Protein AF-0000000066843044 (afdb_homodimer)

Foldseek 3Di:
DPPDPPPDDDCQQPAEDADEQPQDEEEDDPVVLNNLNHAEDHHYNYAYEEADDQSVLVSVNHQEEAHANYHYADEDHPSCVQQAVFDPDPFKRWGDPKDDQWDWDDDDPDIDIDNDGDPPIGGTYIGGYRDHPPPD/DPPDPPPDDDCQQPAEDADEQPQDEEEDDPVVLNNLNHAEDHHYNYAYEEADDQSVLVSVNHQEEAHANYHYADEDHPSCVQQAVFDPDQFKGWGPPKDDQWDWDDDDPDIDIDNDGDPPIGGTYIGGYRHHPVPD

Secondary structure (DSSP, 8-state):
----TTSS-B-TT--EEE--SS--EE---GGGGG-TT--EEE--SSEEEEPPPGGGGG-TT--EEE--SSEE-SPPPGGGGGT---EE-SSEEE-S------EEEEETTEEEEE----TTPPPEEEEE-TT-----/----TTSS-B-TT--EEE--SS--EE---GGGGG-TT--EEE--SSEEEEPPPGGGGG-TT--EEE--SSEE-SPPPGGGGGT---EE-SS-EE--------EEEEETTEEEEE----TTPPPEEEE--TT-----

Structure (mmCIF, N/CA/C/O backbone):
data_AF-0000000066843044-model_v1
#
loop_
_entity.id
_entity.type
_entity.pdbx_description
1 polymer 'Leucine-rich repeat-containing N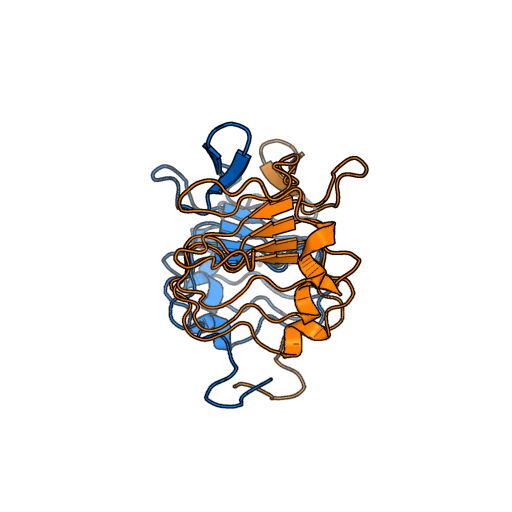-terminal plant-type domain-containing protein'
#
loop_
_atom_site.group_PDB
_atom_site.id
_atom_site.type_symbol
_atom_site.label_atom_id
_atom_site.label_alt_id
_atom_site.label_comp_id
_atom_site.label_asym_id
_atom_site.label_entity_id
_atom_site.label_seq_id
_atom_site.pdbx_PDB_ins_code
_atom_site.Cartn_x
_atom_site.Cartn_y
_atom_site.Cartn_z
_atom_site.occupancy
_atom_site.B_iso_or_equiv
_atom_site.auth_seq_id
_atom_site.auth_comp_id
_atom_site.auth_asym_id
_atom_site.auth_atom_id
_atom_site.pdbx_PDB_model_num
ATOM 1 N N . MET A 1 1 ? -1.755 8.758 -17.547 1 26.23 1 MET A N 1
ATOM 2 C CA . MET A 1 1 ? -1.736 7.746 -16.484 1 26.23 1 MET A CA 1
ATOM 3 C C . MET A 1 1 ? -2.301 6.422 -17 1 26.23 1 MET A C 1
ATOM 5 O O . MET A 1 1 ? -3.238 6.406 -17.797 1 26.23 1 MET A O 1
ATOM 9 N N . PRO A 1 2 ? -1.801 5.238 -17.016 1 33.25 2 PRO A N 1
ATOM 10 C CA . PRO A 1 2 ? -2.143 4.359 -18.125 1 33.25 2 PRO A CA 1
ATOM 11 C C . PRO A 1 2 ? -3.643 4.098 -18.234 1 33.25 2 PRO A C 1
ATOM 13 O O . PRO A 1 2 ? -4.27 3.652 -17.266 1 33.25 2 PRO A O 1
ATOM 16 N N . GLN A 1 3 ? -4.445 5.02 -18.688 1 34.62 3 GLN A N 1
ATOM 17 C CA . GLN A 1 3 ? -5.836 5.066 -19.125 1 34.62 3 GLN A CA 1
ATOM 18 C C . GLN A 1 3 ? -6.227 3.793 -19.875 1 34.62 3 GLN A C 1
ATOM 20 O O . GLN A 1 3 ? -7.301 3.723 -20.469 1 34.62 3 GLN A O 1
ATOM 25 N N . ALA A 1 4 ? -5.605 3.1 -20.5 1 32.59 4 ALA A N 1
ATOM 26 C CA . ALA A 1 4 ? -6.312 2.236 -21.438 1 32.59 4 ALA A CA 1
ATOM 27 C C . ALA A 1 4 ? -7.32 1.347 -20.719 1 32.59 4 ALA A C 1
ATOM 29 O O . ALA A 1 4 ? -7.012 0.763 -19.672 1 32.59 4 ALA A O 1
ATOM 30 N N . GLN A 1 5 ? -8.734 1.499 -20.938 1 42.31 5 GLN A N 1
ATOM 31 C CA . GLN A 1 5 ? -10.039 1.011 -20.5 1 42.31 5 GLN A CA 1
ATOM 32 C C . GLN A 1 5 ? -9.906 -0.299 -19.734 1 42.31 5 GLN A C 1
ATOM 34 O O . GLN A 1 5 ? -10.664 -0.547 -18.797 1 42.31 5 GLN A O 1
ATOM 39 N N . GLY A 1 6 ? -9.156 -1.324 -20.094 1 41.22 6 GLY A N 1
ATOM 40 C CA . GLY A 1 6 ? -9.117 -2.746 -19.781 1 41.22 6 GLY A CA 1
ATOM 41 C C . GLY A 1 6 ? -7.984 -3.123 -18.844 1 41.22 6 GLY A C 1
ATOM 42 O O . GLY A 1 6 ? -8.008 -4.195 -18.234 1 41.22 6 GLY A O 1
ATOM 43 N N . GLN A 1 7 ? -6.801 -2.391 -18.953 1 50.91 7 GLN A N 1
ATOM 44 C CA . GLN A 1 7 ? -5.512 -2.855 -18.453 1 50.91 7 GLN A CA 1
ATOM 45 C C . GLN A 1 7 ? -5.156 -2.176 -17.125 1 50.91 7 GLN A C 1
ATOM 47 O O . GLN A 1 7 ? -4.043 -2.328 -16.625 1 50.91 7 GLN A O 1
ATOM 52 N N . ASN A 1 8 ? -6.273 -1.462 -16.531 1 63 8 ASN A N 1
ATOM 53 C CA . ASN A 1 8 ? -5.852 -0.656 -15.391 1 63 8 ASN A CA 1
ATOM 54 C C . ASN A 1 8 ? -6.629 -1.021 -14.133 1 63 8 ASN A C 1
ATOM 56 O O . ASN A 1 8 ? -7.68 -1.659 -14.211 1 63 8 ASN A O 1
ATOM 60 N N . LEU A 1 9 ? -6.09 -0.934 -12.938 1 72.88 9 LEU A N 1
ATOM 61 C CA . LEU A 1 9 ? -6.719 -1.113 -11.633 1 72.88 9 LEU A CA 1
ATOM 62 C C . LEU A 1 9 ? -7.855 -0.117 -11.438 1 72.88 9 LEU A C 1
ATOM 64 O O . LEU A 1 9 ? -7.746 1.045 -11.844 1 72.88 9 LEU A O 1
ATOM 68 N N . GLU A 1 10 ? -9.062 -0.656 -11.141 1 77.75 10 GLU A N 1
ATOM 69 C CA . GLU A 1 10 ? -10.18 0.196 -10.75 1 77.75 10 GLU A CA 1
ATOM 70 C C . GLU A 1 10 ? -10.141 0.523 -9.258 1 77.75 10 GLU A C 1
ATOM 72 O O . GLU A 1 10 ? -10.32 -0.358 -8.422 1 77.75 10 GLU A O 1
ATOM 77 N N . PHE A 1 11 ? -10.07 1.834 -8.961 1 79 11 PHE A N 1
ATOM 78 C CA . PHE A 1 11 ? -9.758 2.234 -7.598 1 79 11 PHE A CA 1
ATOM 79 C C . PHE A 1 11 ? -11.016 2.703 -6.871 1 79 11 PHE A C 1
ATOM 81 O O . PHE A 1 11 ? -10.953 3.111 -5.707 1 79 11 PHE A O 1
ATOM 88 N N . SER A 1 12 ? -12.219 2.65 -7.441 1 79 12 SER A N 1
ATOM 89 C CA . SER A 1 12 ? -13.414 3.244 -6.859 1 79 12 SER A CA 1
ATOM 90 C C . SER A 1 12 ? -13.688 2.686 -5.469 1 79 12 SER A C 1
ATOM 92 O O . SER A 1 12 ? -14.211 3.395 -4.602 1 79 12 SER A O 1
ATOM 94 N N . ASN A 1 13 ? -13.328 1.477 -5.188 1 85.06 13 ASN A N 1
ATOM 95 C CA . ASN A 1 13 ? -13.609 0.854 -3.896 1 85.06 13 ASN A CA 1
ATOM 96 C C . ASN A 1 13 ? -12.328 0.615 -3.1 1 85.06 13 ASN A C 1
ATOM 98 O O . ASN A 1 13 ? -12.289 -0.257 -2.23 1 85.06 13 ASN A O 1
ATOM 102 N N . LEU A 1 14 ? -11.438 1.432 -3.395 1 90.19 14 LEU A N 1
ATOM 103 C CA . LEU A 1 14 ? -10.125 1.313 -2.762 1 90.19 14 LEU A CA 1
ATOM 104 C C . LEU A 1 14 ? -10.234 1.512 -1.253 1 90.19 14 LEU A C 1
ATOM 106 O O . LEU A 1 14 ? -10.836 2.484 -0.791 1 90.19 14 LEU A O 1
ATOM 110 N N . LYS A 1 15 ? -9.711 0.539 -0.414 1 91.88 15 LYS A N 1
ATOM 111 C CA . LYS A 1 15 ? -9.742 0.646 1.042 1 91.88 15 LYS A CA 1
ATOM 112 C C . LYS A 1 15 ? -8.344 0.877 1.605 1 91.88 15 LYS A C 1
ATOM 114 O O . LYS A 1 15 ? -8.18 1.568 2.613 1 91.88 15 LYS A O 1
ATOM 119 N N . VAL A 1 16 ? -7.41 0.28 0.979 1 92.12 16 VAL A N 1
ATOM 120 C CA . VAL A 1 16 ? -6.027 0.36 1.446 1 92.12 16 VAL A CA 1
ATOM 121 C C . VAL A 1 16 ? -5.129 0.86 0.318 1 92.12 16 VAL A C 1
ATOM 123 O O . VAL A 1 16 ? -5.117 0.288 -0.774 1 92.12 16 VAL A O 1
ATOM 126 N N . PHE A 1 17 ? -4.422 1.929 0.584 1 92.25 17 PHE A N 1
ATOM 127 C CA . PHE A 1 17 ? -3.49 2.49 -0.385 1 92.25 17 PHE A CA 1
ATOM 128 C C . PHE A 1 17 ? -2.186 2.896 0.291 1 92.25 17 PHE A C 1
ATOM 130 O O . PHE A 1 17 ? -2.123 3.932 0.958 1 92.25 17 PHE A O 1
ATOM 137 N N . VAL A 1 18 ? -1.11 2.053 0.05 1 91.56 18 VAL A N 1
ATOM 138 C CA . VAL A 1 18 ? 0.181 2.289 0.688 1 91.56 18 VAL A CA 1
ATOM 139 C C . VAL A 1 18 ? 1.271 2.393 -0.375 1 91.56 18 VAL A C 1
ATOM 141 O O . VAL A 1 18 ? 1.504 1.444 -1.129 1 91.56 18 VAL A O 1
ATOM 144 N N . LEU A 1 19 ? 1.878 3.557 -0.439 1 92.94 19 LEU A N 1
ATOM 145 C CA . LEU A 1 19 ? 3.021 3.812 -1.308 1 92.94 19 LEU A CA 1
ATOM 146 C C . LEU A 1 19 ? 4.219 4.305 -0.501 1 92.94 19 LEU A C 1
ATOM 148 O O . LEU A 1 19 ? 5.094 4.988 -1.036 1 92.94 19 LEU A O 1
ATOM 152 N N . ALA A 1 20 ? 4.371 3.953 0.664 1 90.44 20 ALA A N 1
ATOM 153 C CA . ALA A 1 20 ? 5.367 4.488 1.586 1 90.44 20 ALA A CA 1
ATOM 154 C C . ALA A 1 20 ? 6.781 4.137 1.132 1 90.44 20 ALA A C 1
ATOM 156 O O . ALA A 1 20 ? 6.984 3.148 0.423 1 90.44 20 ALA A O 1
ATOM 157 N N . ASN A 1 21 ? 7.711 5.008 1.446 1 89.06 21 ASN A N 1
ATOM 158 C CA . ASN A 1 21 ? 9.133 4.75 1.244 1 89.06 21 ASN A CA 1
ATOM 159 C C . ASN A 1 21 ? 9.445 4.465 -0.221 1 89.06 21 ASN A C 1
ATOM 161 O O . ASN A 1 21 ? 10.102 3.471 -0.537 1 89.06 21 ASN A O 1
ATOM 165 N N . SER A 1 22 ? 9.047 5.32 -1.19 1 90.56 22 SER A N 1
ATOM 166 C CA . SER A 1 22 ? 9.141 4.992 -2.609 1 90.56 22 SER A CA 1
ATOM 167 C C . SER A 1 22 ? 9.656 6.18 -3.418 1 90.56 22 SER A C 1
ATOM 169 O O . SER A 1 22 ? 9.555 6.191 -4.645 1 90.56 22 SER A O 1
ATOM 171 N N . GLN A 1 23 ? 10.156 7.133 -2.812 1 88.94 23 GLN A N 1
ATOM 172 C CA . GLN A 1 23 ? 10.727 8.289 -3.486 1 88.94 23 GLN A CA 1
ATOM 173 C C . GLN A 1 23 ? 9.727 8.914 -4.453 1 88.94 23 GLN A C 1
ATOM 175 O O . GLN A 1 23 ? 10.094 9.367 -5.539 1 88.94 23 GLN A O 1
ATOM 180 N N . ILE A 1 24 ? 8.5 8.758 -4.184 1 90.19 24 ILE A N 1
ATOM 181 C CA . ILE A 1 24 ? 7.438 9.273 -5.043 1 90.19 24 ILE A CA 1
ATOM 182 C C . ILE A 1 24 ? 7.438 10.797 -5.016 1 90.19 24 ILE A C 1
ATOM 184 O O . ILE A 1 24 ? 7.59 11.406 -3.953 1 90.19 24 ILE A O 1
ATOM 188 N N . LYS A 1 25 ? 7.367 11.375 -6.211 1 89.75 25 LYS A N 1
ATOM 189 C CA . LYS A 1 25 ? 7.289 12.82 -6.355 1 89.75 25 LYS A CA 1
ATOM 190 C C . LYS A 1 25 ? 5.898 13.258 -6.816 1 89.75 25 LYS A C 1
ATOM 192 O O . LYS A 1 25 ? 5.102 12.43 -7.266 1 89.75 25 LYS A O 1
ATOM 197 N N . GLY A 1 26 ? 5.664 14.68 -6.707 1 89.44 26 GLY A N 1
ATOM 198 C CA . GLY A 1 26 ? 4.387 15.242 -7.109 1 89.44 26 GLY A CA 1
ATOM 199 C C . GLY A 1 26 ? 3.523 15.664 -5.934 1 89.44 26 GLY A C 1
ATOM 200 O O . GLY A 1 26 ? 4.039 15.977 -4.859 1 89.44 26 GLY A O 1
ATOM 201 N N . SER A 1 27 ? 2.16 15.75 -6.188 1 89.81 27 SER A N 1
ATOM 202 C CA . SER A 1 27 ? 1.178 16.109 -5.168 1 89.81 27 SER A CA 1
ATOM 203 C C . SER A 1 27 ? 0.161 14.984 -4.969 1 89.81 27 SER A C 1
ATOM 205 O O . SER A 1 27 ? 0.124 14.023 -5.746 1 89.81 27 SER A O 1
ATOM 207 N N . ILE A 1 28 ? -0.569 15.008 -3.908 1 90.06 28 ILE A N 1
ATOM 208 C CA . ILE A 1 28 ? -1.638 14.039 -3.691 1 90.06 28 ILE A CA 1
ATOM 209 C C . ILE A 1 28 ? -2.666 14.141 -4.816 1 90.06 28 ILE A C 1
ATOM 211 O O . ILE A 1 28 ? -3.252 15.203 -5.031 1 90.06 28 ILE A O 1
ATOM 215 N N . PRO A 1 29 ? -2.83 13.016 -5.473 1 87.62 29 PRO A N 1
ATOM 216 C CA . PRO A 1 29 ? -3.701 13.094 -6.648 1 87.62 29 PRO A CA 1
ATOM 217 C C . PRO A 1 29 ? -5.168 13.32 -6.281 1 87.62 29 PRO A C 1
ATOM 219 O O . PRO A 1 29 ? -5.648 12.773 -5.289 1 87.62 29 PRO A O 1
ATOM 222 N N . LYS A 1 30 ? -5.895 14.078 -7.141 1 87.44 30 LYS A N 1
ATOM 223 C CA . LYS A 1 30 ? -7.277 14.461 -6.887 1 87.44 30 LYS A CA 1
ATOM 224 C C . LYS A 1 30 ? -8.203 13.25 -6.965 1 87.44 30 LYS A C 1
ATOM 226 O O . LYS A 1 30 ? -9.242 13.211 -6.297 1 87.44 30 LYS A O 1
ATOM 231 N N . TRP A 1 31 ? -7.828 12.273 -7.793 1 84.38 31 TRP A N 1
ATOM 232 C CA . TRP A 1 31 ? -8.695 11.117 -7.965 1 84.38 31 TRP A CA 1
ATOM 233 C C . TRP A 1 31 ? -8.891 10.375 -6.641 1 84.38 31 TRP A C 1
ATOM 235 O O . TRP A 1 31 ? -9.875 9.656 -6.461 1 84.38 31 TRP A O 1
ATOM 245 N N . LEU A 1 32 ? -8.016 10.508 -5.727 1 89.5 32 LEU A N 1
ATOM 246 C CA . LEU A 1 32 ? -8.133 9.875 -4.414 1 89.5 32 LEU A CA 1
ATOM 247 C C . LEU A 1 32 ? -9.352 10.398 -3.668 1 89.5 32 LEU A C 1
ATOM 249 O O . LEU A 1 32 ? -9.859 9.734 -2.758 1 89.5 32 LEU A O 1
ATOM 253 N N . SER A 1 33 ? -9.805 11.586 -3.994 1 89.31 33 SER A N 1
ATOM 254 C CA . SER A 1 33 ? -10.977 12.156 -3.344 1 89.31 33 SER A CA 1
ATOM 255 C C . SER A 1 33 ? -12.219 11.32 -3.615 1 89.31 33 SER A C 1
ATOM 257 O O . SER A 1 33 ? -13.203 11.398 -2.869 1 89.31 33 SER A O 1
ATOM 259 N N . GLY A 1 34 ? -12.156 10.547 -4.66 1 89 34 GLY A N 1
ATOM 260 C CA . GLY A 1 34 ? -13.281 9.703 -5.027 1 89 34 GLY A CA 1
ATOM 261 C C . GLY A 1 34 ? -13.281 8.359 -4.324 1 89 34 GLY A C 1
ATOM 262 O O . GLY A 1 34 ? -14.242 7.598 -4.426 1 89 34 GLY A O 1
ATOM 263 N N . CYS A 1 35 ? -12.234 8.047 -3.635 1 90.81 35 CYS A N 1
ATOM 264 C CA . CYS A 1 35 ? -12.133 6.777 -2.924 1 90.81 35 CYS A CA 1
ATOM 265 C C . CYS A 1 35 ? -12.781 6.863 -1.55 1 90.81 35 CYS A C 1
ATOM 267 O O . CYS A 1 35 ? -12.094 6.824 -0.527 1 90.81 35 CYS A O 1
ATOM 269 N N . LYS A 1 36 ? -14.109 6.777 -1.571 1 90.06 36 LYS A N 1
ATOM 270 C CA . LYS A 1 36 ? -14.906 7.047 -0.379 1 90.06 36 LYS A CA 1
ATOM 271 C C . LYS A 1 36 ? -14.773 5.914 0.638 1 90.06 36 LYS A C 1
ATOM 273 O O . LYS A 1 36 ? -15.078 6.098 1.818 1 90.06 36 LYS A O 1
ATOM 278 N N . MET A 1 37 ? -14.281 4.797 0.216 1 90.5 37 MET A N 1
ATOM 279 C CA . MET A 1 37 ? -14.18 3.643 1.106 1 90.5 37 MET A CA 1
ATOM 280 C C . MET A 1 37 ? -12.773 3.523 1.688 1 90.5 37 MET A C 1
ATOM 282 O O . MET A 1 37 ? -12.492 2.596 2.449 1 90.5 37 MET A O 1
ATOM 286 N N . LEU A 1 38 ? -11.953 4.508 1.401 1 91.25 38 LEU A N 1
ATOM 287 C CA . LEU A 1 38 ? -10.562 4.449 1.837 1 91.25 38 LEU A CA 1
ATOM 288 C C . LEU A 1 38 ? -10.469 4.41 3.359 1 91.25 38 LEU A C 1
ATOM 290 O O . LEU A 1 38 ? -11.07 5.242 4.043 1 91.25 38 LEU A O 1
ATOM 294 N N . GLN A 1 39 ? -9.734 3.395 3.871 1 89.06 39 GLN A N 1
ATOM 295 C CA . GLN A 1 39 ? -9.594 3.203 5.312 1 89.06 39 GLN A CA 1
ATOM 296 C C . GLN A 1 39 ? -8.164 3.504 5.766 1 89.06 39 GLN A C 1
ATOM 298 O O . GLN A 1 39 ? -7.957 4.012 6.871 1 89.06 39 GLN A O 1
ATOM 303 N N . MET A 1 40 ? -7.223 3.135 4.891 1 89.62 40 MET A N 1
ATOM 304 C CA . MET A 1 40 ? -5.809 3.334 5.203 1 89.62 40 MET A CA 1
ATOM 305 C C . MET A 1 40 ? -5.086 4.012 4.047 1 89.62 40 MET A C 1
ATOM 307 O O . MET A 1 40 ? -5.176 3.562 2.902 1 89.62 40 MET A O 1
ATOM 311 N N . LEU A 1 41 ? -4.434 5.094 4.363 1 90.62 41 LEU A N 1
ATOM 312 C CA . LEU A 1 41 ? -3.629 5.828 3.396 1 90.62 41 LEU A CA 1
ATOM 313 C C . LEU A 1 41 ? -2.244 6.133 3.959 1 90.62 41 LEU A C 1
ATOM 315 O O . LEU A 1 41 ? -2.113 6.879 4.934 1 90.62 41 LEU A O 1
ATOM 319 N N . ASP A 1 42 ? -1.26 5.496 3.344 1 91.19 42 ASP A N 1
ATOM 320 C CA . ASP A 1 42 ? 0.117 5.738 3.764 1 91.19 42 ASP A CA 1
ATOM 321 C C . ASP A 1 42 ? 0.977 6.195 2.588 1 91.19 42 ASP A C 1
ATOM 323 O O . ASP A 1 42 ? 1.328 5.395 1.72 1 91.19 42 ASP A O 1
ATOM 327 N N . LEU A 1 43 ? 1.248 7.504 2.578 1 92 43 LEU A N 1
ATOM 328 C CA . LEU A 1 43 ? 2.119 8.094 1.566 1 92 43 LEU A CA 1
ATOM 329 C C . LEU A 1 43 ? 3.406 8.617 2.193 1 92 43 LEU A C 1
ATOM 331 O O . LEU A 1 43 ? 4.031 9.539 1.665 1 92 43 LEU A O 1
ATOM 335 N N . SER A 1 44 ? 3.816 7.984 3.279 1 89 44 SER A N 1
ATOM 336 C CA . SER A 1 44 ? 4.926 8.508 4.07 1 89 44 SER A CA 1
ATOM 337 C C . SER A 1 44 ? 6.27 8.18 3.422 1 89 44 SER A C 1
ATOM 339 O O . SER A 1 44 ? 6.363 7.258 2.609 1 89 44 SER A O 1
ATOM 341 N N . TRP A 1 45 ? 7.32 9 3.836 1 88.25 45 TRP A N 1
ATOM 342 C CA . TRP A 1 45 ? 8.695 8.781 3.404 1 88.25 45 TRP A CA 1
ATOM 343 C C . TRP A 1 45 ? 8.797 8.805 1.882 1 88.25 45 TRP A C 1
ATOM 345 O O . TRP A 1 45 ? 9.312 7.867 1.274 1 88.25 45 TRP A O 1
ATOM 355 N N . ASN A 1 46 ? 8.297 9.867 1.352 1 92 46 ASN A N 1
ATOM 356 C CA . ASN A 1 46 ? 8.375 10.172 -0.074 1 92 46 ASN A CA 1
ATOM 357 C C . ASN A 1 46 ? 8.828 11.602 -0.323 1 92 46 ASN A C 1
ATOM 359 O O . ASN A 1 46 ? 9.484 12.211 0.53 1 92 46 ASN A O 1
ATOM 363 N N . HIS A 1 47 ? 8.711 12.055 -1.537 1 91.88 47 HIS A N 1
ATOM 364 C CA . HIS A 1 47 ? 9.07 13.422 -1.903 1 91.88 47 HIS A CA 1
ATOM 365 C C . HIS A 1 47 ? 7.852 14.195 -2.391 1 91.88 47 HIS A C 1
ATOM 367 O O . HIS A 1 47 ? 7.938 14.953 -3.363 1 91.88 47 HIS A O 1
ATOM 373 N N . LEU A 1 48 ? 6.73 13.875 -1.796 1 90.56 48 LEU A N 1
ATOM 374 C CA . LEU A 1 48 ? 5.52 14.602 -2.172 1 90.56 48 LEU A CA 1
ATOM 375 C C . LEU A 1 48 ? 5.594 16.047 -1.714 1 90.56 48 LEU A C 1
ATOM 377 O O . LEU A 1 48 ? 6.199 16.359 -0.682 1 90.56 48 LEU A O 1
ATOM 381 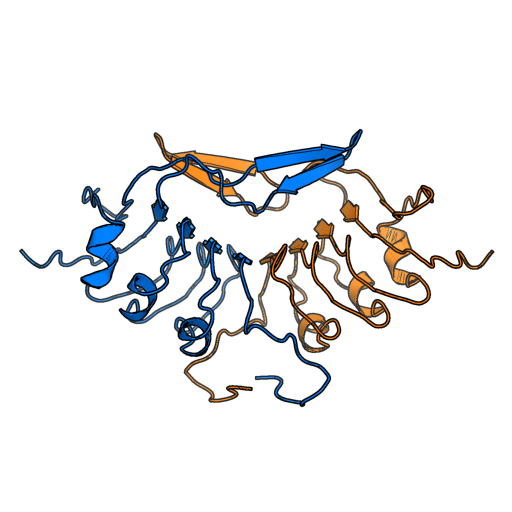N N . SER A 1 49 ? 4.984 16.891 -2.514 1 88.88 49 SER A N 1
ATOM 382 C CA . SER A 1 49 ? 5.027 18.312 -2.236 1 88.88 49 SER A CA 1
ATOM 383 C C . SER A 1 49 ? 3.658 18.969 -2.434 1 88.88 49 SER A C 1
ATOM 385 O O . SER A 1 49 ? 2.67 18.266 -2.684 1 88.88 49 SER A O 1
ATOM 387 N N . GLY A 1 50 ? 3.602 20.375 -2.135 1 86.75 50 GLY A N 1
ATOM 388 C CA . GLY A 1 50 ? 2.34 21.094 -2.219 1 86.75 50 GLY A CA 1
ATOM 389 C C . GLY A 1 50 ? 1.557 21.078 -0.92 1 86.75 50 GLY A C 1
ATOM 390 O O . GLY A 1 50 ? 2.104 20.75 0.136 1 86.75 50 GLY A O 1
ATOM 391 N N . GLY A 1 51 ? 0.291 21.469 -1.015 1 84.62 51 GLY A N 1
ATOM 392 C CA . GLY A 1 51 ? -0.559 21.484 0.165 1 84.62 51 GLY A CA 1
ATOM 393 C C . GLY A 1 51 ? -1.333 20.203 0.364 1 84.62 51 GLY A C 1
ATOM 394 O O . GLY A 1 51 ? -1.514 19.422 -0.579 1 84.62 51 GLY A O 1
ATOM 395 N N . ILE A 1 52 ? -1.687 19.938 1.593 1 86 52 ILE A N 1
ATOM 396 C CA . ILE A 1 52 ? -2.59 18.828 1.887 1 86 52 ILE A CA 1
ATOM 397 C C . ILE A 1 52 ? -4.02 19.219 1.526 1 86 52 ILE A C 1
ATOM 399 O O . ILE A 1 52 ? -4.562 20.188 2.072 1 86 52 ILE A O 1
ATOM 403 N N . PRO A 1 53 ? -4.555 18.469 0.646 1 89.44 53 PRO A N 1
ATOM 404 C CA . PRO A 1 53 ? -5.902 18.844 0.209 1 89.44 53 PRO A CA 1
ATOM 405 C C . PRO A 1 53 ? -6.945 18.688 1.312 1 89.44 53 PRO A C 1
ATOM 407 O O . PRO A 1 53 ? -6.926 17.688 2.043 1 89.44 53 PRO A O 1
ATOM 410 N N . PRO A 1 54 ? -7.91 19.594 1.395 1 87.31 54 PRO A N 1
ATOM 411 C CA . PRO A 1 54 ? -8.906 19.562 2.467 1 87.31 54 PRO A CA 1
ATOM 412 C C . PRO A 1 54 ? -9.867 18.375 2.334 1 87.31 54 PRO A C 1
ATOM 414 O O . PRO A 1 54 ? -10.461 17.953 3.324 1 87.31 54 PRO A O 1
ATOM 417 N N . TRP A 1 55 ? -9.984 17.906 1.131 1 89.5 55 TRP A N 1
ATOM 418 C CA . TRP A 1 55 ? -10.953 16.828 0.942 1 89.5 55 TRP A CA 1
ATOM 419 C C . TRP A 1 55 ? -10.516 15.562 1.68 1 89.5 55 TRP A C 1
ATOM 421 O O . TRP A 1 55 ? -11.305 14.641 1.859 1 89.5 55 TRP A O 1
ATOM 431 N N . ILE A 1 56 ? -9.289 15.438 2.086 1 88.25 56 ILE A N 1
ATOM 432 C CA . ILE A 1 56 ? -8.812 14.266 2.814 1 88.25 56 ILE A CA 1
ATOM 433 C C . ILE A 1 56 ? -9.602 14.109 4.113 1 88.25 56 ILE A C 1
ATOM 435 O O . ILE A 1 56 ? -9.922 13 4.527 1 88.25 56 ILE A O 1
ATOM 439 N N . GLY A 1 57 ? -9.859 15.188 4.711 1 82.88 57 GLY A N 1
ATOM 440 C CA . GLY A 1 57 ? -10.633 15.188 5.941 1 82.88 57 GLY A CA 1
ATOM 441 C C . GLY A 1 57 ? -12.07 14.734 5.746 1 82.88 57 GLY A C 1
ATOM 442 O O . GLY A 1 57 ? -12.773 14.438 6.715 1 82.88 57 GLY A O 1
ATOM 443 N N . LYS A 1 58 ? -12.492 14.641 4.527 1 85.69 58 LYS A N 1
ATOM 444 C CA . LYS A 1 58 ? -13.867 14.258 4.223 1 85.69 58 LYS A CA 1
ATOM 445 C C . LYS A 1 58 ? -13.969 12.758 3.951 1 85.69 58 LYS A C 1
ATOM 447 O O . LYS A 1 58 ? -15.062 12.242 3.693 1 85.69 58 LYS A O 1
ATOM 452 N N . LEU A 1 59 ? -12.836 12.133 3.947 1 87.75 59 LEU A N 1
ATOM 453 C CA . LEU A 1 59 ? -12.852 10.68 3.84 1 87.75 59 LEU A CA 1
ATOM 454 C C . LEU A 1 59 ? -13.273 10.039 5.16 1 87.75 59 LEU A C 1
ATOM 456 O O . LEU A 1 59 ? -12.422 9.742 6.008 1 87.75 59 LEU A O 1
ATOM 460 N N . ASN A 1 60 ? -14.539 9.688 5.289 1 84.5 60 ASN A N 1
ATOM 461 C CA . ASN A 1 60 ? -15.172 9.359 6.559 1 84.5 60 ASN A CA 1
ATOM 462 C C . ASN A 1 60 ? -14.75 7.977 7.055 1 84.5 60 ASN A C 1
ATOM 464 O O . ASN A 1 60 ? -14.875 7.676 8.242 1 84.5 60 ASN A O 1
ATOM 468 N N . ASN A 1 61 ? -14.289 7.152 6.168 1 86.19 61 ASN A N 1
ATOM 469 C CA . ASN A 1 61 ? -13.914 5.801 6.578 1 86.19 61 ASN A CA 1
ATOM 470 C C . ASN A 1 61 ? -12.422 5.711 6.914 1 86.19 61 ASN A C 1
ATOM 472 O O . ASN A 1 61 ? -11.953 4.684 7.402 1 86.19 61 ASN A O 1
ATOM 476 N N . LEU A 1 62 ? -11.711 6.789 6.676 1 86.44 62 LEU A N 1
ATOM 477 C CA . LEU A 1 62 ? -10.266 6.797 6.879 1 86.44 62 LEU A CA 1
ATOM 478 C C . LEU A 1 62 ? -9.93 6.754 8.367 1 86.44 62 LEU A C 1
ATOM 480 O O . LEU A 1 62 ? -10.336 7.637 9.125 1 86.44 62 LEU A O 1
ATOM 484 N N . TYR A 1 63 ? -9.141 5.664 8.703 1 81.06 63 TYR A N 1
ATOM 485 C CA . TYR A 1 63 ? -8.789 5.578 10.117 1 81.06 63 TYR A CA 1
ATOM 486 C C . TYR A 1 63 ? -7.281 5.676 10.312 1 81.06 63 TYR A C 1
ATOM 488 O O . TYR A 1 63 ? -6.801 5.883 11.43 1 81.06 63 TYR A O 1
ATOM 496 N N . TYR A 1 64 ? -6.559 5.461 9.242 1 84.25 64 TYR A N 1
ATOM 497 C CA . TYR A 1 64 ? -5.109 5.609 9.312 1 84.25 64 TYR A CA 1
ATOM 498 C C . TYR A 1 64 ? -4.59 6.473 8.164 1 84.25 64 TYR A C 1
ATOM 500 O O . TYR A 1 64 ? -4.824 6.168 6.992 1 84.25 64 TYR A O 1
ATOM 508 N N . LEU A 1 65 ? -3.928 7.547 8.547 1 86.06 65 LEU A N 1
ATOM 509 C CA . LEU A 1 65 ? -3.318 8.453 7.582 1 86.06 65 LEU A CA 1
ATOM 510 C C . LEU A 1 65 ? -1.89 8.805 7.988 1 86.06 65 LEU A C 1
ATOM 512 O O . LEU A 1 65 ? -1.656 9.312 9.086 1 86.06 65 LEU A O 1
ATOM 516 N N . ASP A 1 66 ? -0.97 8.453 7.078 1 86.69 66 ASP A N 1
ATOM 517 C CA . ASP A 1 66 ? 0.425 8.812 7.312 1 86.69 66 ASP A CA 1
ATOM 518 C C . ASP A 1 66 ? 1 9.594 6.133 1 86.69 66 ASP A C 1
ATOM 520 O O . ASP A 1 66 ? 1.216 9.031 5.059 1 86.69 66 ASP A O 1
ATOM 524 N N . LEU A 1 67 ? 1.182 10.883 6.32 1 87.88 67 LEU A N 1
ATOM 525 C CA . LEU A 1 67 ? 1.755 11.766 5.312 1 87.88 67 LEU A CA 1
ATOM 526 C C . LEU A 1 67 ? 3.121 12.281 5.754 1 87.88 67 LEU A C 1
ATOM 528 O O . LEU A 1 67 ? 3.641 13.242 5.18 1 87.88 67 LEU A O 1
ATOM 532 N N . SER A 1 68 ? 3.682 11.594 6.68 1 84 68 SER A N 1
ATOM 533 C CA . SER A 1 68 ? 4.906 12.102 7.289 1 84 68 SER A CA 1
ATOM 534 C C . SER A 1 68 ? 6.102 11.93 6.355 1 84 68 SER A C 1
ATOM 536 O O . SER A 1 68 ? 6.059 11.117 5.426 1 84 68 SER A O 1
ATOM 538 N N . ASN A 1 69 ? 7.152 12.766 6.637 1 85.56 69 ASN A N 1
ATOM 539 C CA . ASN A 1 69 ? 8.422 12.68 5.922 1 85.56 69 ASN A CA 1
ATOM 540 C C . ASN A 1 69 ? 8.242 12.938 4.43 1 85.56 69 ASN A C 1
ATOM 542 O O . ASN A 1 69 ? 8.695 12.148 3.6 1 85.56 69 ASN A O 1
ATOM 546 N N . ASN A 1 70 ? 7.512 13.961 4.215 1 89.06 70 ASN A N 1
ATOM 547 C CA . ASN A 1 70 ? 7.34 14.547 2.887 1 89.06 70 ASN A CA 1
ATOM 548 C C . ASN A 1 70 ? 7.68 16.031 2.883 1 89.06 70 ASN A C 1
ATOM 550 O O . ASN A 1 70 ? 8.297 16.531 3.826 1 89.06 70 ASN A O 1
ATOM 554 N N . SER A 1 71 ? 7.457 16.688 1.767 1 87.19 71 SER A N 1
ATOM 555 C CA . SER A 1 71 ? 7.77 18.109 1.661 1 87.19 71 SER A CA 1
ATOM 556 C C . SER A 1 71 ? 6.504 18.938 1.507 1 87.19 71 SER A C 1
ATOM 558 O O . SER A 1 71 ? 6.48 19.906 0.745 1 87.19 71 SER A O 1
ATOM 560 N N . PHE A 1 72 ? 5.461 18.469 2.223 1 85 72 PHE A N 1
ATOM 561 C CA . PHE A 1 72 ? 4.211 19.219 2.154 1 85 72 PHE A CA 1
ATOM 562 C C . PHE A 1 72 ? 4.371 20.594 2.781 1 85 72 PHE A C 1
ATOM 564 O O . PHE A 1 72 ? 5.137 20.766 3.734 1 85 72 PHE A O 1
ATOM 571 N N . THR A 1 73 ? 3.664 21.562 2.18 1 80.44 73 THR A N 1
ATOM 572 C CA . THR A 1 73 ? 3.686 22.922 2.684 1 80.44 73 THR A CA 1
ATOM 573 C C . THR A 1 73 ? 2.268 23.438 2.922 1 80.44 73 THR A C 1
ATOM 575 O O . THR A 1 73 ? 1.293 22.766 2.566 1 80.44 73 THR A O 1
ATOM 578 N N . GLY A 1 74 ? 2.201 24.656 3.619 1 77.5 74 GLY A N 1
ATOM 579 C CA . GLY A 1 74 ? 0.916 25.297 3.844 1 77.5 74 GLY A CA 1
ATOM 580 C C . GLY A 1 74 ? 0.298 24.938 5.184 1 77.5 74 GLY A C 1
ATOM 581 O O . GLY A 1 74 ? 1.011 24.625 6.137 1 77.5 74 GLY A O 1
ATOM 582 N N . ARG A 1 75 ? -1.07 25.109 5.184 1 73.19 75 ARG A N 1
ATOM 583 C CA . ARG A 1 75 ? -1.784 24.922 6.441 1 73.19 75 ARG A CA 1
ATOM 584 C C . ARG A 1 75 ? -2.48 23.562 6.473 1 73.19 75 ARG A C 1
ATOM 586 O O . ARG A 1 75 ? -2.895 23.047 5.43 1 73.19 75 ARG A O 1
ATOM 593 N N . ILE A 1 76 ? -2.553 22.969 7.629 1 75.19 76 ILE A N 1
ATOM 594 C CA . ILE A 1 76 ? -3.355 21.766 7.805 1 75.19 76 ILE A CA 1
ATOM 595 C C . ILE A 1 76 ? -4.832 22.094 7.602 1 75.19 76 ILE A C 1
ATOM 597 O O . ILE A 1 76 ? -5.359 23.016 8.219 1 75.19 76 ILE A O 1
ATOM 601 N N . PRO A 1 77 ? -5.371 21.359 6.812 1 77 77 PRO A N 1
ATOM 602 C CA . PRO A 1 77 ? -6.785 21.656 6.574 1 77 77 PRO A CA 1
ATOM 603 C C . PRO A 1 77 ? -7.633 21.531 7.836 1 77 77 PRO A C 1
ATOM 605 O O . PRO A 1 77 ? -7.387 20.656 8.672 1 77 77 PRO A O 1
ATOM 608 N N . GLN A 1 78 ? -8.656 22.359 7.934 1 74.69 78 GLN A N 1
ATOM 609 C CA . GLN A 1 78 ? -9.555 22.359 9.078 1 74.69 78 GLN A CA 1
ATOM 610 C C . GLN A 1 78 ? -10.289 21.031 9.219 1 74.69 78 GLN A C 1
ATOM 612 O O . GLN A 1 78 ? -10.609 20.609 10.328 1 74.69 78 GLN A O 1
ATOM 617 N N . SER A 1 79 ? -10.445 20.422 8.164 1 74.25 79 SER A N 1
ATOM 618 C CA . SER A 1 79 ? -11.164 19.156 8.141 1 74.25 79 SER A CA 1
ATOM 619 C C . SER A 1 79 ? -10.406 18.078 8.922 1 74.25 79 SER A C 1
ATOM 621 O O . SER A 1 79 ? -10.969 17.031 9.266 1 74.25 79 SER A O 1
ATOM 623 N N . PHE A 1 80 ? -9.133 18.328 9.203 1 71.88 80 PHE A N 1
ATOM 624 C CA . PHE A 1 80 ? -8.336 17.359 9.953 1 71.88 80 PHE A CA 1
ATOM 625 C C . PHE A 1 80 ? -8.602 17.484 11.445 1 71.88 80 PHE A C 1
ATOM 627 O O . PHE A 1 80 ? -8.164 16.641 12.234 1 71.88 80 PHE A O 1
ATOM 634 N N . THR A 1 81 ? -9.156 18.531 11.773 1 62.09 81 THR A N 1
ATOM 635 C CA . THR A 1 81 ? -9.406 18.781 13.195 1 62.09 81 THR A CA 1
ATOM 636 C C . THR A 1 81 ? -10.039 17.562 13.852 1 62.09 81 THR A C 1
ATOM 638 O O . THR A 1 81 ? -9.828 17.312 15.047 1 62.09 81 THR A O 1
ATOM 641 N N . MET A 1 82 ? -10.789 16.828 13.062 1 58.03 82 MET A N 1
ATOM 642 C CA . MET A 1 82 ? -11.43 15.656 13.641 1 58.03 82 MET A CA 1
ATOM 643 C C . MET A 1 82 ? -10.391 14.602 14.023 1 58.03 82 MET A C 1
ATOM 645 O O . MET A 1 82 ? -10.648 13.75 14.875 1 58.03 82 MET A O 1
ATOM 649 N N . PHE A 1 83 ? -9.305 14.586 13.234 1 59.31 83 PHE A N 1
ATOM 650 C CA . PHE A 1 83 ? -8.219 13.656 13.508 1 59.31 83 PHE A CA 1
ATOM 651 C C . PHE A 1 83 ? -7.312 14.18 14.609 1 59.31 83 PHE A C 1
ATOM 653 O O . PHE A 1 83 ? -6.602 13.414 15.258 1 59.31 83 PHE A O 1
ATOM 660 N N . LEU A 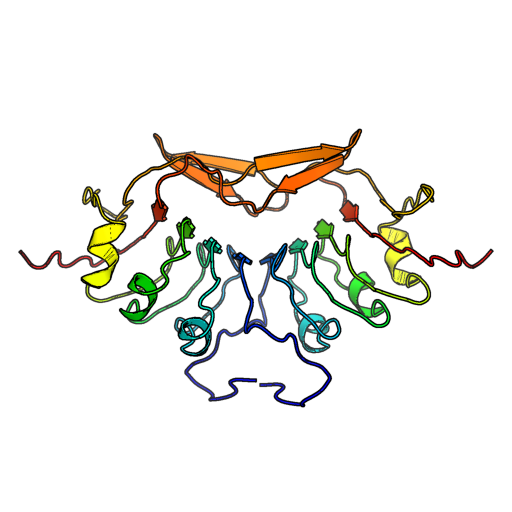1 84 ? -7.344 15.453 14.672 1 55.03 84 LEU A N 1
ATOM 661 C CA . LEU A 1 84 ? -6.176 16.094 15.258 1 55.03 84 LEU A CA 1
ATOM 662 C C . LEU A 1 84 ? -6.406 16.422 16.734 1 55.03 84 LEU A C 1
ATOM 664 O O . LEU A 1 84 ? -7.434 17 17.078 1 55.03 84 LEU A O 1
ATOM 668 N N . SER A 1 85 ? -6.508 15.508 17.578 1 52.25 85 SER A N 1
ATOM 669 C CA . SER A 1 85 ? -6.062 16.109 18.828 1 52.25 85 SER A CA 1
ATOM 670 C C . SER A 1 85 ? -4.594 16.516 18.75 1 52.25 85 SER A C 1
ATOM 672 O O . SER A 1 85 ? -3.705 15.711 19.031 1 52.25 85 SER A O 1
ATOM 674 N N . LEU A 1 86 ? -4.348 17.391 17.812 1 49.28 86 LEU A N 1
ATOM 675 C CA . LEU A 1 86 ? -3.031 17.781 17.312 1 49.28 86 LEU A CA 1
ATOM 676 C C . LEU A 1 86 ? -2.174 18.344 18.438 1 49.28 86 LEU A C 1
ATOM 678 O O . LEU A 1 86 ? -2.621 19.219 19.188 1 49.28 86 LEU A O 1
ATOM 682 N N . GLN A 1 87 ? -1.441 17.484 19.047 1 49.09 87 GLN A N 1
ATOM 683 C CA . GLN A 1 87 ? -0.409 18.094 19.891 1 49.09 87 GLN A CA 1
ATOM 684 C C . GLN A 1 87 ? 0.8 18.516 19.062 1 49.09 87 GLN A C 1
ATOM 686 O O . GLN A 1 87 ? 1.346 17.703 18.297 1 49.09 87 GLN A O 1
ATOM 691 N N . PRO A 1 88 ? 0.801 19.859 18.734 1 47.22 88 PRO A N 1
ATOM 692 C CA . PRO A 1 88 ? 1.991 20.359 18.047 1 47.22 88 PRO A CA 1
ATOM 693 C C . PRO A 1 88 ? 3.289 19.812 18.625 1 47.22 88 PRO A C 1
ATOM 695 O O . PRO A 1 88 ? 3.486 19.844 19.844 1 47.22 88 PRO A O 1
ATOM 698 N N . ASN A 1 89 ? 3.617 18.656 18.25 1 47.44 89 ASN A N 1
ATOM 699 C CA . ASN A 1 89 ? 5 18.469 18.672 1 47.44 89 ASN A CA 1
ATOM 700 C C . ASN A 1 89 ? 5.98 19.094 17.688 1 47.44 89 ASN A C 1
ATOM 702 O O . ASN A 1 89 ? 5.625 19.344 16.531 1 47.44 89 ASN A O 1
ATOM 706 N N . ASN A 1 90 ? 7.055 19.703 18.016 1 46.94 90 ASN A N 1
ATOM 707 C CA . ASN A 1 90 ? 8.047 20.578 17.391 1 46.94 90 ASN A CA 1
ATOM 708 C C . ASN A 1 90 ? 8.008 20.469 15.867 1 46.94 90 ASN A C 1
ATOM 710 O O . ASN A 1 90 ? 8.172 21.469 15.164 1 46.94 90 ASN A O 1
ATOM 714 N N . SER A 1 91 ? 8.219 19.234 15.148 1 51.44 91 SER A N 1
ATOM 715 C CA . SER A 1 91 ? 8.539 19.125 13.734 1 51.44 91 SER A CA 1
ATOM 716 C C . SER A 1 91 ? 7.559 18.219 13.008 1 51.44 91 SER A C 1
ATOM 718 O O . SER A 1 91 ? 7.539 18.156 11.773 1 51.44 91 SER A O 1
ATOM 720 N N . SER A 1 92 ? 6.91 17.469 13.664 1 53.38 92 SER A N 1
ATOM 721 C CA . SER A 1 92 ? 5.918 16.562 13.109 1 53.38 92 SER A CA 1
ATOM 722 C C . SER A 1 92 ? 4.598 16.656 13.867 1 53.38 92 SER A C 1
ATOM 724 O O . SER A 1 92 ? 4.578 17 15.055 1 53.38 92 SER A O 1
ATOM 726 N N . LEU A 1 93 ? 3.529 17.094 13.148 1 56.72 93 LEU A N 1
ATOM 727 C CA . LEU A 1 93 ? 2.215 17.016 13.781 1 56.72 93 LEU A CA 1
ATOM 728 C C . LEU A 1 93 ? 1.728 15.57 13.836 1 56.72 93 LEU A C 1
ATOM 730 O O . LEU A 1 93 ? 1.741 14.859 12.828 1 56.72 93 LEU A O 1
ATOM 734 N N . GLU A 1 94 ? 2.125 14.945 14.93 1 55.91 94 GLU A N 1
ATOM 735 C CA . GLU A 1 94 ? 1.498 13.641 15.133 1 55.91 94 GLU A CA 1
ATOM 736 C C . GLU A 1 94 ? 0.14 13.789 15.82 1 55.91 94 GLU A C 1
ATOM 738 O O . GLU A 1 94 ? 0.002 14.539 16.781 1 55.91 94 GLU A O 1
ATOM 743 N N . GLY A 1 95 ? -0.887 13.867 15.086 1 52.56 95 GLY A N 1
ATOM 744 C CA . GLY A 1 95 ? -2.18 13.852 15.75 1 52.56 95 GLY A CA 1
ATOM 745 C C . GLY A 1 95 ? -2.393 12.617 16.609 1 52.56 95 GLY A C 1
ATOM 746 O O . GLY A 1 95 ? -1.443 11.883 16.891 1 52.56 95 GLY A O 1
ATOM 747 N N . THR A 1 96 ? -3.67 12.219 16.812 1 50.38 96 THR A N 1
ATOM 748 C CA . THR A 1 96 ? -4.09 11.172 17.734 1 50.38 96 THR A CA 1
ATOM 749 C C . THR A 1 96 ? -3.246 9.914 17.547 1 50.38 96 THR A C 1
ATOM 751 O O . THR A 1 96 ? -3.064 9.445 16.422 1 50.38 96 THR A O 1
ATOM 754 N N . LEU A 1 97 ? -2.213 9.727 18.453 1 49.03 97 LEU A N 1
ATOM 755 C CA . LEU A 1 97 ? -1.254 8.641 18.641 1 49.03 97 LEU A CA 1
ATOM 756 C C . LEU A 1 97 ? -1.928 7.285 18.469 1 49.03 97 LEU A C 1
ATOM 758 O O . LEU A 1 97 ? -2.334 6.664 19.453 1 49.03 97 LEU A O 1
ATOM 762 N N . PHE A 1 98 ? -3.045 7.082 17.766 1 50.56 98 PHE A N 1
ATOM 763 C CA . PHE A 1 98 ? -3.678 5.816 18.109 1 50.56 98 PHE A CA 1
ATOM 764 C C . PHE A 1 98 ? -2.859 4.641 17.594 1 50.56 98 PHE A C 1
ATOM 766 O O . PHE A 1 98 ? -1.953 4.824 16.781 1 50.56 98 PHE A O 1
ATOM 773 N N . ALA A 1 99 ? -3.475 3.533 17.953 1 54.06 99 ALA A N 1
ATOM 774 C CA . ALA A 1 99 ? -3.146 2.113 17.844 1 54.06 99 ALA A CA 1
ATOM 775 C C . ALA A 1 99 ? -2.734 1.759 16.422 1 54.06 99 ALA A C 1
ATOM 777 O O . ALA A 1 99 ? -3.248 2.332 15.453 1 54.06 99 ALA A O 1
ATOM 778 N N . PHE A 1 100 ? -1.575 1.306 16.375 1 59.16 100 PHE A N 1
ATOM 779 C CA . PHE A 1 100 ? -1.087 0.689 15.141 1 59.16 100 PHE A CA 1
ATOM 780 C C . PHE A 1 100 ? -2.154 -0.203 14.523 1 59.16 100 PHE A C 1
ATOM 782 O O . PHE A 1 100 ? -2.584 -1.184 15.133 1 59.16 100 PHE A O 1
ATOM 789 N N . PRO A 1 101 ? -2.746 0.339 13.414 1 60.78 101 PRO A N 1
ATOM 790 C CA . PRO A 1 101 ? -3.891 -0.402 12.883 1 60.78 101 PRO A CA 1
ATOM 791 C C . PRO A 1 101 ? -3.484 -1.705 12.195 1 60.78 101 PRO A C 1
ATOM 793 O O . PRO A 1 101 ? -4.332 -2.402 11.633 1 60.78 101 PRO A O 1
ATOM 796 N N . PHE A 1 102 ? -2.123 -1.892 12.258 1 64.88 102 PHE A N 1
ATOM 797 C CA . PHE A 1 102 ? -1.717 -3.072 11.5 1 64.88 102 PHE A CA 1
ATOM 798 C C . PHE A 1 102 ? -1.645 -4.297 12.406 1 64.88 102 PHE A C 1
ATOM 800 O O . PHE A 1 102 ? -1.19 -4.203 13.547 1 64.88 102 PHE A O 1
ATOM 807 N N . ASP A 1 103 ? -2.443 -5.195 12 1 71.5 103 ASP A N 1
ATOM 808 C CA . ASP A 1 103 ? -2.365 -6.5 12.656 1 71.5 103 ASP A CA 1
ATOM 809 C C . ASP A 1 103 ? -1.895 -7.574 11.68 1 71.5 103 ASP A C 1
ATOM 811 O O . ASP A 1 103 ? -1.859 -7.348 10.469 1 71.5 103 ASP A O 1
ATOM 815 N N . THR A 1 104 ? -1.293 -8.508 12.258 1 72.56 104 THR A N 1
ATOM 816 C CA . THR A 1 104 ? -0.828 -9.625 11.438 1 72.56 104 THR A CA 1
ATOM 817 C C . THR A 1 104 ? -1.629 -10.883 11.727 1 72.56 104 THR A C 1
ATOM 819 O O . THR A 1 104 ? -2.182 -11.039 12.82 1 72.56 104 THR A O 1
ATOM 822 N N . VAL A 1 105 ? -1.867 -11.523 10.719 1 71.38 105 VAL A N 1
ATOM 823 C CA . VAL A 1 105 ? -2.494 -12.836 10.844 1 71.38 105 VAL A CA 1
ATOM 824 C C . VAL A 1 105 ? -1.476 -13.93 10.523 1 71.38 105 VAL A C 1
ATOM 826 O O . VAL A 1 105 ? -0.648 -13.766 9.625 1 71.38 105 VAL A O 1
ATOM 829 N N . GLU A 1 106 ? -1.485 -14.883 11.422 1 70.38 106 GLU A N 1
ATOM 830 C CA . GLU A 1 106 ? -0.559 -15.992 11.234 1 70.38 106 GLU A CA 1
ATOM 831 C C . GLU A 1 106 ? -1.293 -17.25 10.789 1 70.38 106 GLU A C 1
ATOM 833 O O . GLU A 1 106 ? -2.361 -17.578 11.312 1 70.38 106 GLU A O 1
ATOM 838 N N . THR A 1 107 ? -0.888 -17.734 9.617 1 64.56 107 THR A N 1
ATOM 839 C CA . THR A 1 107 ? -1.341 -19.047 9.164 1 64.56 107 THR A CA 1
ATOM 840 C C . THR A 1 107 ? -0.174 -20.031 9.102 1 64.56 107 THR A C 1
ATOM 842 O O . THR A 1 107 ? 0.671 -19.938 8.211 1 64.56 107 THR A O 1
ATOM 845 N N . GLY A 1 108 ? -0.127 -20.859 10.047 1 64.75 108 GLY A N 1
ATOM 846 C CA . GLY A 1 108 ? 1.062 -21.688 10.18 1 64.75 108 GLY A CA 1
ATOM 847 C C . GLY A 1 108 ? 2.32 -20.891 10.453 1 64.75 108 GLY A C 1
ATOM 848 O O . GLY A 1 108 ? 2.393 -20.156 11.445 1 64.75 108 GLY A O 1
ATOM 849 N N . THR A 1 109 ? 3.246 -21.016 9.461 1 61.69 109 THR A N 1
ATOM 850 C CA . THR A 1 109 ? 4.504 -20.297 9.625 1 61.69 109 THR A CA 1
ATOM 851 C C . THR A 1 109 ? 4.477 -18.984 8.852 1 61.69 109 THR A C 1
ATOM 853 O O . THR A 1 109 ? 5.438 -18.219 8.891 1 61.69 109 THR A O 1
ATOM 856 N N . LEU A 1 110 ? 3.262 -18.781 8.289 1 64.38 110 LEU A N 1
ATOM 857 C CA . LEU A 1 110 ? 3.182 -17.594 7.434 1 64.38 110 LEU A CA 1
ATOM 858 C C . LEU A 1 110 ? 2.514 -16.438 8.164 1 64.38 110 LEU A C 1
ATOM 860 O O . LEU A 1 110 ? 1.503 -16.625 8.844 1 64.38 110 LEU A O 1
ATOM 864 N N . LYS A 1 111 ? 3.24 -15.445 8.219 1 70.44 111 LYS A N 1
ATOM 865 C CA . LYS A 1 111 ? 2.682 -14.203 8.742 1 70.44 111 LYS A CA 1
ATOM 866 C C . LYS A 1 111 ? 2.328 -13.242 7.613 1 70.44 111 LYS A C 1
ATOM 868 O O . LYS A 1 111 ? 3.086 -13.094 6.652 1 70.44 111 LYS A O 1
ATOM 873 N N . ARG A 1 112 ? 1.09 -12.742 7.723 1 73.56 112 ARG A N 1
ATOM 874 C CA . ARG A 1 112 ? 0.629 -11.781 6.73 1 73.56 112 ARG A CA 1
ATOM 875 C C . ARG A 1 112 ? 0.055 -10.539 7.402 1 73.56 112 ARG A C 1
ATOM 877 O O . ARG A 1 112 ? -0.384 -10.594 8.555 1 73.56 112 ARG A O 1
ATOM 884 N N . MET A 1 113 ? 0.105 -9.516 6.629 1 74.69 113 MET A N 1
ATOM 885 C CA . MET A 1 113 ? -0.51 -8.289 7.133 1 74.69 113 MET A CA 1
ATOM 886 C C . MET A 1 113 ? -2.027 -8.336 6.984 1 74.69 113 MET A C 1
ATOM 888 O O . MET A 1 113 ? -2.541 -8.789 5.961 1 74.69 113 MET A O 1
ATOM 892 N N . LYS A 1 114 ? -2.604 -7.973 8.148 1 75.81 114 LYS A N 1
ATOM 893 C CA . LYS A 1 114 ? -4.055 -7.836 8.164 1 75.81 114 LYS A CA 1
ATOM 894 C C . LYS A 1 114 ? -4.469 -6.367 8.094 1 75.81 114 LYS A C 1
ATOM 896 O O . LYS A 1 114 ? -4.16 -5.582 8.992 1 75.81 114 LYS A O 1
ATOM 901 N N . TYR A 1 115 ? -4.887 -5.953 6.895 1 78.25 115 TYR A N 1
ATOM 902 C CA . TYR A 1 115 ? -5.289 -4.57 6.676 1 78.25 115 TYR A CA 1
ATOM 903 C C . TYR A 1 115 ? -6.754 -4.367 7.051 1 78.25 115 TYR A C 1
ATOM 905 O O . TYR A 1 115 ? -7.617 -4.266 6.172 1 78.25 115 TYR A O 1
ATOM 913 N N . GLU A 1 116 ? -7.215 -4.57 8.281 1 69.56 116 GLU A N 1
ATOM 914 C CA . GLU A 1 116 ? -8.594 -4.375 8.727 1 69.56 116 GLU A CA 1
ATOM 915 C C . GLU A 1 116 ? -8.664 -3.357 9.859 1 69.56 116 GLU A C 1
ATOM 917 O O . GLU A 1 116 ? -7.711 -3.209 10.633 1 69.56 116 GLU A O 1
ATOM 922 N N . LYS A 1 117 ? -9.812 -2.555 9.625 1 68.81 117 LYS A N 1
ATOM 923 C CA . LYS A 1 117 ? -10.086 -1.618 10.711 1 68.81 117 LYS A CA 1
ATOM 924 C C . LYS A 1 117 ? -10.305 -2.354 12.031 1 68.81 117 LYS A C 1
ATOM 926 O O . LYS A 1 117 ? -11.125 -3.275 12.109 1 68.81 117 LYS A O 1
ATOM 931 N N . LEU A 1 118 ? -9.375 -2.031 12.992 1 60.97 118 LEU A N 1
ATOM 932 C CA . LEU A 1 118 ? -9.562 -2.611 14.312 1 60.97 118 LEU A CA 1
ATOM 933 C C . LEU A 1 118 ? -10.641 -1.86 15.086 1 60.97 118 LEU A C 1
ATOM 935 O O . LEU A 1 118 ? -10.711 -0.63 15.023 1 60.97 118 LEU A O 1
ATOM 939 N N . SER A 1 119 ? -11.781 -2.559 15.211 1 61.53 119 SER A N 1
ATOM 940 C CA . SER A 1 119 ? -12.992 -2.033 15.828 1 61.53 119 SER A CA 1
ATOM 941 C C . SER A 1 119 ? -12.664 -0.961 16.859 1 61.53 119 SER A C 1
ATOM 943 O O . SER A 1 119 ? -13.398 0.023 17 1 61.53 119 SER A O 1
ATOM 945 N N . ASN A 1 120 ? -11.711 -1.073 17.578 1 61.47 120 ASN A N 1
ATOM 946 C CA . ASN A 1 120 ? -11.508 -0.181 18.719 1 61.47 120 ASN A CA 1
ATOM 947 C C . ASN A 1 120 ? -10.453 0.883 18.422 1 61.47 120 ASN A C 1
ATOM 949 O O . ASN A 1 120 ? -10.031 1.617 19.312 1 61.47 120 ASN A O 1
ATOM 953 N N . LEU A 1 121 ? -10.234 1.032 17.125 1 62.41 121 LEU A N 1
ATOM 954 C CA . LEU A 1 121 ? -9.109 1.941 16.938 1 62.41 121 LEU A CA 1
ATOM 955 C C . LEU A 1 121 ? -9.602 3.33 16.531 1 62.41 121 LEU A C 1
ATOM 957 O O . LEU A 1 121 ? -10.539 3.461 15.75 1 62.41 121 LEU A O 1
ATOM 961 N N . ARG A 1 122 ? -9.188 4.27 17.344 1 66.38 122 ARG A N 1
ATOM 962 C CA . ARG A 1 122 ? -9.398 5.664 16.953 1 66.38 122 ARG A CA 1
ATOM 963 C C . ARG A 1 122 ? -8.562 6.031 15.734 1 66.38 122 ARG A C 1
ATOM 965 O O . ARG A 1 122 ? -7.496 5.461 15.508 1 66.38 122 ARG A O 1
ATOM 972 N N . PRO A 1 123 ? -9.062 6.926 14.938 1 70.69 123 PRO A N 1
ATOM 973 C CA . PRO A 1 123 ? -8.328 7.363 13.75 1 70.69 123 PRO A CA 1
ATOM 974 C C . PRO A 1 123 ? -6.957 7.949 14.086 1 70.69 123 PRO A C 1
ATOM 976 O O . PRO A 1 123 ? -6.797 8.594 15.125 1 70.69 123 PRO A O 1
ATOM 979 N N . SER A 1 124 ? -5.91 7.535 13.289 1 73.25 124 SER A N 1
ATOM 980 C CA . SER A 1 124 ? -4.551 8.031 13.484 1 73.25 124 SER A CA 1
ATOM 981 C C . SER A 1 124 ? -4.09 8.859 12.289 1 73.25 124 SER A C 1
ATOM 983 O O . SER A 1 124 ? -4.359 8.508 11.141 1 73.25 124 SER A O 1
ATOM 985 N N . LEU A 1 125 ? -3.564 10.008 12.641 1 75.25 125 LEU A N 1
ATOM 986 C CA . LEU A 1 125 ? -3 10.906 11.641 1 75.25 125 LEU A CA 1
ATOM 987 C C . LEU A 1 125 ? -1.544 11.227 11.961 1 75.25 125 LEU A C 1
ATOM 989 O O . LEU A 1 125 ? -1.227 11.641 13.078 1 75.25 125 LEU A O 1
ATOM 993 N N . LEU A 1 126 ? -0.716 10.859 11.062 1 75.69 126 LEU A N 1
ATOM 994 C CA . LEU A 1 126 ? 0.696 11.211 11.18 1 75.69 126 LEU A CA 1
ATOM 995 C C . LEU A 1 126 ? 1.104 12.203 10.094 1 75.69 126 LEU A C 1
ATOM 997 O O . LEU A 1 126 ? 0.885 11.953 8.906 1 75.69 126 LEU A O 1
ATOM 1001 N N . LEU A 1 127 ? 1.535 13.352 10.539 1 72.06 127 LEU A N 1
ATOM 1002 C CA . LEU A 1 127 ? 1.955 14.406 9.625 1 72.06 127 LEU A CA 1
ATOM 1003 C C . LEU A 1 127 ? 3.324 14.953 10.016 1 72.06 127 LEU A C 1
ATOM 1005 O O . LEU A 1 127 ? 3.652 15.023 11.203 1 72.06 127 LEU A O 1
ATOM 1009 N N . SER A 1 128 ? 4.305 14.945 9.047 1 62.84 128 SER A N 1
ATOM 1010 C CA . SER A 1 128 ? 5.539 15.695 9.25 1 62.84 128 SER A CA 1
ATOM 1011 C C . SER A 1 128 ? 5.48 17.062 8.57 1 62.84 128 SER A C 1
ATOM 1013 O O . SER A 1 128 ? 5.277 17.141 7.352 1 62.84 128 SER A O 1
ATOM 1015 N N . TYR A 1 129 ? 4.973 18.047 9.211 1 54.12 129 TYR A N 1
ATOM 1016 C CA . TYR A 1 129 ? 4.812 19.359 8.594 1 54.12 129 TYR A CA 1
ATOM 1017 C C . TYR A 1 129 ? 5.934 20.312 9.023 1 54.12 129 TYR A C 1
ATOM 1019 O O . TYR A 1 129 ? 6.152 20.516 10.219 1 54.12 129 TYR A O 1
ATOM 1027 N N . LYS A 1 130 ? 7.031 20.266 8.398 1 54.53 130 LYS A N 1
ATOM 1028 C CA . LYS A 1 130 ? 8.094 21.203 8.734 1 54.53 130 LYS A CA 1
ATOM 1029 C C . LYS A 1 130 ? 7.539 22.625 8.898 1 54.53 130 LYS A C 1
ATOM 1031 O O . LYS A 1 130 ? 8.055 23.406 9.695 1 54.53 130 LYS A O 1
ATOM 1036 N N . GLY A 1 131 ? 6.484 23.078 8.25 1 49.91 131 GLY A N 1
ATOM 1037 C CA . GLY A 1 131 ? 6.082 24.484 8.312 1 49.91 131 GLY A CA 1
ATOM 1038 C C . GLY A 1 131 ? 4.668 24.672 8.828 1 49.91 131 GLY A C 1
ATOM 1039 O O . GLY A 1 131 ? 3.941 25.547 8.367 1 49.91 131 GLY A O 1
ATOM 1040 N N . PHE A 1 132 ? 4.273 23.953 9.781 1 49.22 132 PHE A N 1
ATOM 1041 C CA . PHE A 1 132 ? 2.9 24.141 10.234 1 49.22 132 PHE A CA 1
ATOM 1042 C C . PHE A 1 132 ? 2.715 25.547 10.82 1 49.22 132 PHE A C 1
ATOM 1044 O O . PHE A 1 132 ? 3.508 25.984 11.656 1 49.22 132 PHE A O 1
ATOM 1051 N N . ILE A 1 133 ? 2.365 26.531 10.109 1 44.84 133 ILE A N 1
ATOM 1052 C CA . ILE A 1 133 ? 1.815 27.719 10.75 1 44.84 133 ILE A CA 1
ATOM 1053 C C . ILE A 1 133 ? 0.448 27.406 11.352 1 44.84 133 ILE A C 1
ATOM 1055 O O . ILE A 1 133 ? -0.466 26.984 10.633 1 44.84 133 ILE A O 1
ATOM 1059 N N . LEU A 1 134 ? 0.401 26.656 12.508 1 41.69 134 LEU A N 1
ATOM 1060 C CA . LEU A 1 134 ? -0.881 26.578 13.195 1 41.69 134 LEU A CA 1
ATOM 1061 C C . LEU A 1 134 ? -1.586 27.922 13.211 1 41.69 134 LEU A C 1
ATOM 1063 O O . LEU A 1 134 ? -0.947 28.953 13.414 1 41.69 134 LEU A O 1
ATOM 1067 N N . ASN A 1 135 ? -2.43 28.203 12.312 1 38.09 135 ASN A N 1
ATOM 1068 C CA . ASN A 1 135 ? -3.143 29.469 12.516 1 38.09 135 ASN A CA 1
ATOM 1069 C C . ASN A 1 135 ? -3.531 29.656 13.977 1 38.09 135 ASN A C 1
ATOM 1071 O O . ASN A 1 135 ? -4.176 28.797 14.57 1 38.09 135 ASN A O 1
ATOM 1075 N N . GLU A 1 136 ? -2.613 30.188 14.859 1 32.62 136 GLU A N 1
ATOM 1076 C CA . GLU A 1 136 ? -3.143 30.969 15.977 1 32.62 136 GLU A CA 1
ATOM 1077 C C . GLU A 1 136 ? -4.156 32 15.492 1 32.62 136 GLU A C 1
ATOM 1079 O O . GLU A 1 136 ? -3.967 32.625 14.445 1 32.62 136 GLU A O 1
ATOM 1084 N N . MET B 1 1 ? -7.754 7.945 -17.766 1 24.62 1 MET B N 1
ATOM 1085 C CA . MET B 1 1 ? -7.332 7.695 -16.391 1 24.62 1 MET B CA 1
ATOM 1086 C C . MET B 1 1 ? -6.355 8.766 -15.914 1 24.62 1 MET B C 1
ATOM 1088 O O . MET B 1 1 ? -5.484 9.195 -16.672 1 24.62 1 MET B O 1
ATOM 1092 N N . PRO B 1 2 ? -6.445 9.68 -14.977 1 31.52 2 PRO B N 1
ATOM 1093 C CA . PRO B 1 2 ? -6.086 11.078 -15.195 1 31.52 2 PRO B CA 1
ATOM 1094 C C . PRO B 1 2 ? -4.605 11.266 -15.523 1 31.52 2 PRO B C 1
ATOM 1096 O O . PRO B 1 2 ? -3.742 10.812 -14.766 1 31.52 2 PRO B O 1
ATOM 1099 N N . GLN B 1 3 ? -4.066 11.023 -16.672 1 34.06 3 GLN B N 1
ATOM 1100 C CA . GLN B 1 3 ? -2.895 11.414 -17.453 1 34.06 3 GLN B CA 1
ATOM 1101 C C . GLN B 1 3 ? -2.443 12.82 -17.078 1 34.06 3 GLN B C 1
ATOM 1103 O O . GLN B 1 3 ? -1.527 13.367 -17.703 1 34.06 3 GLN B O 1
ATOM 1108 N N . ALA B 1 4 ? -3.102 13.688 -16.672 1 31.2 4 ALA B N 1
ATOM 1109 C CA . ALA B 1 4 ? -2.645 15.07 -16.812 1 31.2 4 ALA B CA 1
ATOM 1110 C C . ALA B 1 4 ? -1.333 15.289 -16.078 1 31.2 4 ALA B C 1
ATOM 1112 O O . ALA B 1 4 ? -1.187 14.867 -14.922 1 31.2 4 ALA B O 1
ATOM 1113 N N . GLN B 1 5 ? -0.138 15.586 -16.734 1 42.19 5 GLN B N 1
ATOM 1114 C CA . GLN B 1 5 ? 1.293 15.797 -16.562 1 42.19 5 GLN B CA 1
ATOM 1115 C C . GLN B 1 5 ? 1.627 16.047 -15.086 1 42.19 5 GLN B C 1
ATOM 1117 O O . GLN B 1 5 ? 2.664 15.594 -14.602 1 42.19 5 GLN B O 1
ATOM 1122 N N . GLY B 1 6 ? 1.1 17 -14.336 1 40.34 6 GLY B N 1
ATOM 1123 C CA . GLY B 1 6 ? 1.459 17.719 -13.125 1 40.34 6 GLY B CA 1
ATOM 1124 C C . GLY B 1 6 ? 0.861 17.109 -11.867 1 40.34 6 GLY B C 1
ATOM 1125 O O . GLY B 1 6 ? 1.304 17.406 -10.758 1 40.34 6 GLY B O 1
ATOM 1126 N N . GLN B 1 7 ? -0.383 16.453 -11.992 1 50.56 7 GLN B N 1
ATOM 1127 C CA . GLN B 1 7 ? -1.262 16.219 -10.852 1 50.56 7 GLN B CA 1
ATOM 1128 C C . GLN B 1 7 ? -1.223 14.75 -10.422 1 50.56 7 GLN B C 1
ATOM 1130 O O . GLN B 1 7 ? -2 14.328 -9.57 1 50.56 7 GLN B O 1
ATOM 1135 N N . ASN B 1 8 ? -0.181 13.992 -11.023 1 63.25 8 ASN B N 1
ATOM 1136 C CA . ASN B 1 8 ? -0.282 12.562 -10.758 1 63.25 8 ASN B CA 1
ATOM 1137 C C . ASN B 1 8 ? 0.978 12.023 -10.078 1 63.25 8 ASN B C 1
ATOM 1139 O O . ASN B 1 8 ? 2.023 12.68 -10.102 1 63.25 8 ASN B O 1
ATOM 1143 N N . LEU B 1 9 ? 0.923 11 -9.273 1 73.12 9 LEU B N 1
ATOM 1144 C CA . LEU B 1 9 ? 2.033 10.297 -8.641 1 73.12 9 LEU B CA 1
ATOM 1145 C C . LEU B 1 9 ? 2.955 9.68 -9.688 1 73.12 9 LEU B C 1
ATOM 1147 O O . LEU B 1 9 ? 2.488 9.164 -10.703 1 73.12 9 LEU B O 1
ATOM 1151 N N . GLU B 1 10 ? 4.262 10.039 -9.594 1 77.81 10 GLU B N 1
ATOM 1152 C CA . GLU B 1 10 ? 5.266 9.383 -10.422 1 77.81 10 GLU B CA 1
ATOM 1153 C C . GLU B 1 10 ? 5.75 8.086 -9.773 1 77.81 10 GLU B C 1
ATOM 1155 O O . GLU B 1 10 ? 6.402 8.109 -8.727 1 77.81 10 GLU B O 1
ATOM 1160 N N . PHE B 1 11 ? 5.59 6.965 -10.531 1 79.06 11 PHE B N 1
ATOM 1161 C CA . PHE B 1 11 ? 5.777 5.66 -9.898 1 79.06 11 PHE B CA 1
ATOM 1162 C C . PHE B 1 11 ? 7.109 5.047 -10.312 1 79.06 11 PHE B C 1
ATOM 1164 O O . PHE B 1 11 ? 7.438 3.934 -9.898 1 79.06 11 PHE B O 1
ATOM 1171 N N . SER B 1 12 ? 7.977 5.703 -11.07 1 79.19 12 SER B N 1
ATOM 1172 C CA . SER B 1 12 ? 9.18 5.098 -11.633 1 79.19 12 SER B CA 1
ATOM 1173 C C . SER B 1 12 ? 10.078 4.527 -10.539 1 79.19 12 SER B C 1
ATOM 1175 O O . SER B 1 12 ? 10.758 3.525 -10.75 1 79.19 12 SER B O 1
ATOM 1177 N N . ASN B 1 13 ? 10.078 5.078 -9.375 1 85.19 13 ASN B N 1
ATOM 1178 C CA . ASN B 1 13 ? 10.945 4.629 -8.289 1 85.19 13 ASN B CA 1
ATOM 1179 C C . ASN B 1 13 ? 10.148 3.99 -7.156 1 85.19 13 ASN B C 1
ATOM 1181 O O . ASN B 1 13 ? 10.609 3.945 -6.016 1 85.19 13 ASN B O 1
ATOM 1185 N N . LEU B 1 14 ? 9.078 3.488 -7.559 1 90.19 14 LEU B N 1
ATOM 1186 C CA . LEU B 1 14 ? 8.172 2.881 -6.594 1 90.19 14 LEU B CA 1
ATOM 1187 C C . LEU B 1 14 ? 8.82 1.686 -5.91 1 90.19 14 LEU B C 1
ATOM 1189 O O . LEU B 1 14 ? 9.367 0.803 -6.574 1 90.19 14 LEU B O 1
ATOM 1193 N N . LYS B 1 15 ? 8.852 1.647 -4.523 1 91.94 15 LYS B N 1
ATOM 1194 C CA . LYS B 1 15 ? 9.43 0.538 -3.773 1 91.94 15 LYS B CA 1
ATOM 1195 C C . LYS B 1 15 ? 8.352 -0.269 -3.062 1 91.94 15 LYS B C 1
ATOM 1197 O O . LYS B 1 15 ? 8.477 -1.485 -2.908 1 91.94 15 LYS B O 1
ATOM 1202 N N . VAL B 1 16 ? 7.367 0.414 -2.629 1 92.12 16 VAL B N 1
ATOM 1203 C CA . VAL B 1 16 ? 6.289 -0.218 -1.875 1 92.12 16 VAL B CA 1
ATOM 1204 C C . VAL B 1 16 ? 4.945 0.093 -2.533 1 92.12 16 VAL B C 1
ATOM 1206 O O . VAL B 1 16 ? 4.609 1.26 -2.75 1 92.12 16 VAL B O 1
ATOM 1209 N N . PHE B 1 17 ? 4.219 -0.943 -2.863 1 92.31 17 PHE B N 1
ATOM 1210 C CA . PHE B 1 17 ? 2.9 -0.794 -3.463 1 92.31 17 PHE B CA 1
ATOM 1211 C C . PHE B 1 17 ? 1.914 -1.783 -2.852 1 92.31 17 PHE B C 1
ATOM 1213 O O . PHE B 1 17 ? 1.936 -2.973 -3.18 1 92.31 17 PHE B O 1
ATOM 1220 N N . VAL B 1 18 ? 1 -1.231 -1.966 1 91.62 18 VAL B N 1
ATOM 1221 C CA . VAL B 1 18 ? 0.041 -2.076 -1.263 1 91.62 18 VAL B CA 1
ATOM 1222 C C . VAL B 1 18 ? -1.378 -1.58 -1.527 1 91.62 18 VAL B C 1
ATOM 1224 O O . VAL B 1 18 ? -1.714 -0.439 -1.2 1 91.62 18 VAL B O 1
ATOM 1227 N N . LEU B 1 19 ? -2.16 -2.436 -2.154 1 92.94 19 LEU B N 1
ATOM 1228 C CA . LEU B 1 19 ? -3.58 -2.188 -2.389 1 92.94 19 LEU B CA 1
ATOM 1229 C C . LEU B 1 19 ? -4.43 -3.311 -1.804 1 92.94 19 LEU B C 1
ATOM 1231 O O . LEU B 1 19 ? -5.555 -3.543 -2.254 1 92.94 19 LEU B O 1
ATOM 1235 N N . ALA B 1 20 ? -4.043 -3.93 -0.833 1 90.56 20 ALA B N 1
ATOM 1236 C CA . ALA B 1 20 ? -4.676 -5.129 -0.289 1 90.56 20 ALA B CA 1
ATOM 1237 C C . ALA B 1 20 ? -6.066 -4.816 0.256 1 90.56 20 ALA B C 1
ATOM 1239 O O . ALA B 1 20 ? -6.352 -3.674 0.629 1 90.56 20 ALA B O 1
ATOM 1240 N N . ASN B 1 21 ? -6.949 -5.797 0.189 1 89.12 21 ASN B N 1
ATOM 1241 C CA . ASN B 1 21 ? -8.266 -5.73 0.812 1 89.12 21 ASN B CA 1
ATOM 1242 C C . ASN B 1 21 ? -9.07 -4.543 0.29 1 89.12 21 ASN B C 1
ATOM 1244 O O . ASN B 1 21 ? -9.617 -3.764 1.074 1 89.12 21 ASN B O 1
ATOM 1248 N N . SER B 1 22 ? -9.234 -4.352 -1.042 1 90.38 22 SER B N 1
ATOM 1249 C CA . SER B 1 22 ? -9.812 -3.133 -1.597 1 90.38 22 SER B CA 1
ATOM 1250 C C . SER B 1 22 ? -10.812 -3.455 -2.707 1 90.38 22 SER B C 1
ATOM 1252 O O . SER B 1 22 ? -11.203 -2.568 -3.467 1 90.38 22 SER B O 1
ATOM 1254 N N . GLN B 1 23 ? -11.188 -4.617 -2.846 1 88.94 23 GLN B N 1
ATOM 1255 C CA . GLN B 1 23 ? -12.172 -5.027 -3.842 1 88.94 23 GLN B CA 1
ATOM 1256 C C . GLN B 1 23 ? -11.758 -4.578 -5.238 1 88.94 23 GLN B C 1
ATOM 1258 O O . GLN B 1 23 ? -12.602 -4.176 -6.043 1 88.94 23 GLN B O 1
ATOM 1263 N N . ILE B 1 24 ? -10.531 -4.438 -5.457 1 90.25 24 ILE B N 1
ATOM 1264 C CA . ILE B 1 24 ? -10 -3.977 -6.738 1 90.25 24 ILE B CA 1
ATOM 1265 C C . ILE B 1 24 ? -10.266 -5.031 -7.812 1 90.25 24 ILE B C 1
ATOM 1267 O O . ILE B 1 24 ? -10.086 -6.227 -7.574 1 90.25 24 ILE B O 1
ATOM 1271 N N . LYS B 1 25 ? -10.773 -4.547 -8.945 1 90 25 LYS B N 1
ATOM 1272 C CA . LYS B 1 25 ? -11.016 -5.41 -10.102 1 90 25 LYS B CA 1
ATOM 1273 C C . LYS B 1 25 ? -10.016 -5.129 -11.219 1 90 25 LYS B C 1
ATOM 1275 O O . LYS B 1 25 ? -9.32 -4.109 -11.195 1 90 25 LYS B O 1
ATOM 1280 N N . GLY B 1 26 ? -10.008 -6.137 -12.266 1 89.44 26 GLY B N 1
ATOM 1281 C CA . GLY B 1 26 ? -9.117 -6.004 -13.398 1 89.44 26 GLY B CA 1
ATOM 1282 C C . GLY B 1 26 ? -7.945 -6.969 -13.359 1 89.44 26 GLY B C 1
ATOM 1283 O O . GLY B 1 26 ? -8.047 -8.047 -12.758 1 89.44 26 GLY B O 1
ATOM 1284 N N . SER B 1 27 ? -6.836 -6.598 -14.102 1 89.75 27 SER B N 1
ATOM 1285 C CA . S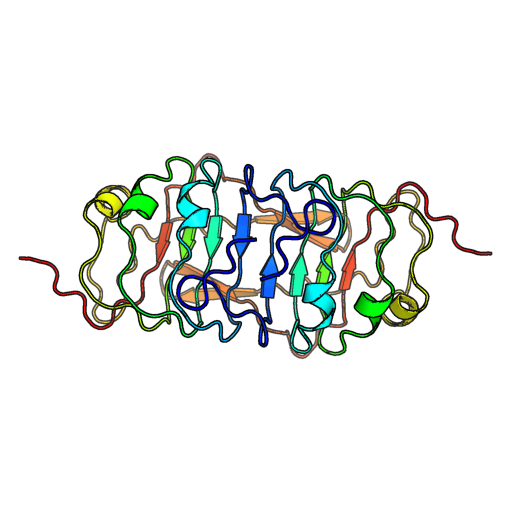ER B 1 27 ? -5.609 -7.387 -14.141 1 89.75 27 SER B CA 1
ATOM 1286 C C . SER B 1 27 ? -4.418 -6.59 -13.625 1 89.75 27 SER B C 1
ATOM 1288 O O . SER B 1 27 ? -4.523 -5.379 -13.398 1 89.75 27 SER B O 1
ATOM 1290 N N . ILE B 1 28 ? -3.354 -7.219 -13.312 1 90.06 28 ILE B N 1
ATOM 1291 C CA . ILE B 1 28 ? -2.135 -6.527 -12.906 1 90.06 28 ILE B CA 1
ATOM 1292 C C . ILE B 1 28 ? -1.665 -5.609 -14.031 1 90.06 28 ILE B C 1
ATOM 1294 O O . ILE B 1 28 ? -1.407 -6.066 -15.148 1 90.06 28 ILE B O 1
ATOM 1298 N N . PRO B 1 29 ? -1.575 -4.359 -13.664 1 87.56 29 PRO B N 1
ATOM 1299 C CA . PRO B 1 29 ? -1.259 -3.412 -14.742 1 87.56 29 PRO B CA 1
ATOM 1300 C C . PRO B 1 29 ? 0.167 -3.57 -15.266 1 87.56 29 PRO B C 1
ATOM 1302 O O . PRO B 1 29 ? 1.089 -3.83 -14.484 1 87.56 29 PRO B O 1
ATOM 1305 N N . LYS B 1 30 ? 0.359 -3.328 -16.578 1 87.44 30 LYS B N 1
ATOM 1306 C CA . LYS B 1 30 ? 1.642 -3.525 -17.25 1 87.44 30 LYS B CA 1
ATOM 1307 C C . LYS B 1 30 ? 2.664 -2.488 -16.797 1 87.44 30 LYS B C 1
ATOM 1309 O O . LYS B 1 30 ? 3.867 -2.754 -16.797 1 87.44 30 LYS B O 1
ATOM 1314 N N . TRP B 1 31 ? 2.168 -1.303 -16.438 1 84.56 31 TRP B N 1
ATOM 1315 C CA . TRP B 1 31 ? 3.096 -0.246 -16.047 1 84.56 31 TRP B CA 1
ATOM 1316 C C . TRP B 1 31 ? 3.916 -0.664 -14.828 1 84.56 31 TRP B C 1
ATOM 1318 O O . TRP B 1 31 ? 5.004 -0.134 -14.594 1 84.56 31 TRP B O 1
ATOM 1328 N N . LEU B 1 32 ? 3.469 -1.561 -14.047 1 89.69 32 LEU B N 1
ATOM 1329 C CA . LEU B 1 32 ? 4.199 -2.055 -12.883 1 89.69 32 LEU B CA 1
ATOM 1330 C C . LEU B 1 32 ? 5.504 -2.723 -13.305 1 89.69 32 LEU B C 1
ATOM 1332 O O . LEU B 1 32 ? 6.434 -2.842 -12.508 1 89.69 32 LEU B O 1
ATOM 1336 N N . SER B 1 33 ? 5.555 -3.213 -14.523 1 89.44 33 SER B N 1
ATOM 1337 C CA . SER B 1 33 ? 6.766 -3.854 -15.023 1 89.44 33 SER B CA 1
ATOM 1338 C C . SER B 1 33 ? 7.934 -2.873 -15.07 1 89.44 33 SER B C 1
ATOM 1340 O O . SER B 1 33 ? 9.094 -3.283 -15.086 1 89.44 33 SER B O 1
ATOM 1342 N N . GLY B 1 34 ? 7.609 -1.621 -15.094 1 89.25 34 GLY B N 1
ATOM 1343 C CA . GLY B 1 34 ? 8.633 -0.587 -15.148 1 89.25 34 GLY B CA 1
ATOM 1344 C C . GLY B 1 34 ? 9.148 -0.191 -13.773 1 89.25 34 GLY B C 1
ATOM 1345 O O . GLY B 1 34 ? 10.117 0.563 -13.664 1 89.25 34 GLY B O 1
ATOM 1346 N N . CYS B 1 35 ? 8.531 -0.651 -12.742 1 90.94 35 CYS B N 1
ATOM 1347 C CA . CYS B 1 35 ? 8.938 -0.324 -11.375 1 90.94 35 CYS B CA 1
ATOM 1348 C C . CYS B 1 35 ? 10.055 -1.251 -10.906 1 90.94 35 CYS B C 1
ATOM 1350 O O . CYS B 1 35 ? 9.844 -2.078 -10.016 1 90.94 35 CYS B O 1
ATOM 1352 N N . LYS B 1 36 ? 11.258 -0.935 -11.383 1 90.25 36 LYS B N 1
ATOM 1353 C CA . LYS B 1 36 ? 12.398 -1.829 -11.203 1 90.25 36 LYS B CA 1
ATOM 1354 C C . LYS B 1 36 ? 12.875 -1.824 -9.758 1 90.25 36 LYS B C 1
ATOM 1356 O O . LYS B 1 36 ? 13.578 -2.74 -9.328 1 90.25 36 LYS B O 1
ATOM 1361 N N . MET B 1 37 ? 12.461 -0.864 -9 1 90.62 37 MET B N 1
ATOM 1362 C CA . MET B 1 37 ? 12.93 -0.744 -7.621 1 90.62 37 MET B CA 1
ATOM 1363 C C . MET B 1 37 ? 11.906 -1.326 -6.648 1 90.62 37 MET B C 1
ATOM 1365 O O . MET B 1 37 ? 12.117 -1.299 -5.434 1 90.62 37 MET B O 1
ATOM 1369 N N . LEU B 1 38 ? 10.875 -1.932 -7.188 1 91.31 38 LEU B N 1
ATOM 1370 C CA . LEU B 1 38 ? 9.797 -2.449 -6.352 1 91.31 38 LEU B CA 1
ATOM 1371 C C . LEU B 1 38 ? 10.312 -3.531 -5.41 1 91.31 38 LEU B C 1
ATOM 1373 O O . LEU B 1 38 ? 10.977 -4.477 -5.844 1 91.31 38 LEU B O 1
ATOM 1377 N N . GLN B 1 39 ? 10.039 -3.338 -4.098 1 89.19 39 GLN B N 1
ATOM 1378 C CA . GLN B 1 39 ? 10.508 -4.266 -3.076 1 89.19 39 GLN B CA 1
ATOM 1379 C C . GLN B 1 39 ? 9.344 -5.051 -2.471 1 89.19 39 GLN B C 1
ATOM 1381 O O . GLN B 1 39 ? 9.492 -6.223 -2.127 1 89.19 39 GLN B O 1
ATOM 1386 N N . MET B 1 40 ? 8.219 -4.348 -2.334 1 89.81 40 MET B N 1
ATOM 1387 C CA . MET B 1 40 ? 7.031 -4.957 -1.744 1 89.81 40 MET B CA 1
ATOM 1388 C C . MET B 1 40 ? 5.801 -4.711 -2.615 1 89.81 40 MET B C 1
ATOM 1390 O O . MET B 1 40 ? 5.52 -3.574 -2.99 1 89.81 40 MET B O 1
ATOM 1394 N N . LEU B 1 41 ? 5.145 -5.793 -2.951 1 90.88 41 LEU B N 1
ATOM 1395 C CA . LEU B 1 41 ? 3.908 -5.738 -3.725 1 90.88 41 LEU B CA 1
ATOM 1396 C C . LEU B 1 41 ? 2.824 -6.59 -3.072 1 90.88 41 LEU B C 1
ATOM 1398 O O . LEU B 1 41 ? 2.955 -7.816 -2.992 1 90.88 41 LEU B O 1
ATOM 1402 N N . ASP B 1 42 ? 1.803 -5.895 -2.582 1 91.31 42 ASP B N 1
ATOM 1403 C CA . ASP B 1 42 ? 0.682 -6.605 -1.975 1 91.31 42 ASP B CA 1
ATOM 1404 C C . ASP B 1 42 ? -0.637 -6.223 -2.645 1 91.31 42 ASP B C 1
ATOM 1406 O O . ASP B 1 42 ? -1.156 -5.129 -2.426 1 91.31 42 ASP B O 1
ATOM 1410 N N . LEU B 1 43 ? -1.12 -7.145 -3.48 1 92.25 43 LEU B N 1
ATOM 1411 C CA . LEU B 1 43 ? -2.406 -6.969 -4.145 1 92.25 43 LEU B CA 1
ATOM 1412 C C . LEU B 1 43 ? -3.416 -8 -3.652 1 92.25 43 LEU B C 1
ATOM 1414 O O . LEU B 1 43 ? -4.352 -8.352 -4.375 1 92.25 43 LEU B O 1
ATOM 1418 N N . SER B 1 44 ? -3.25 -8.43 -2.422 1 89.19 44 SER B N 1
ATOM 1419 C CA . SER B 1 44 ? -4.039 -9.547 -1.907 1 89.19 44 SER B CA 1
ATOM 1420 C C . SER B 1 44 ? -5.445 -9.102 -1.524 1 89.19 44 SER B C 1
ATOM 1422 O O . SER B 1 44 ? -5.684 -7.914 -1.293 1 89.19 44 SER B O 1
ATOM 1424 N N . TRP B 1 45 ? -6.375 -10.133 -1.45 1 88.38 45 TRP B N 1
ATOM 1425 C CA . TRP B 1 45 ? -7.75 -9.93 -1.013 1 88.38 45 TRP B CA 1
ATOM 1426 C C . TRP B 1 45 ? -8.438 -8.875 -1.87 1 88.38 45 TRP B C 1
ATOM 1428 O O . TRP B 1 45 ? -8.977 -7.895 -1.348 1 88.38 45 TRP B O 1
ATOM 1438 N N . ASN B 1 46 ? -8.383 -9.117 -3.135 1 92.06 46 ASN B N 1
ATOM 1439 C CA . ASN B 1 46 ? -9.062 -8.312 -4.145 1 92.06 46 ASN B CA 1
ATOM 1440 C C . ASN B 1 46 ? -9.828 -9.188 -5.137 1 92.06 46 ASN B C 1
ATOM 1442 O O . ASN B 1 46 ? -10.18 -10.32 -4.824 1 92.06 46 ASN B O 1
ATOM 1446 N N . HIS B 1 47 ? -10.281 -8.594 -6.199 1 91.94 47 HIS B N 1
ATOM 1447 C CA . HIS B 1 47 ? -10.992 -9.32 -7.246 1 91.94 47 HIS B CA 1
ATOM 1448 C C . HIS B 1 47 ? -10.219 -9.281 -8.562 1 91.94 47 HIS B C 1
ATOM 1450 O O . HIS B 1 47 ? -10.812 -9.109 -9.633 1 91.94 47 HIS B O 1
ATOM 1456 N N . LEU B 1 48 ? -8.914 -9.297 -8.43 1 90.69 48 LEU B N 1
ATOM 1457 C CA . LEU B 1 48 ? -8.094 -9.305 -9.633 1 90.69 48 LEU B CA 1
ATOM 1458 C C . LEU B 1 48 ? -8.242 -10.625 -10.383 1 90.69 48 LEU B C 1
ATOM 1460 O O . LEU B 1 48 ? -8.438 -11.672 -9.758 1 90.69 48 LEU B O 1
ATOM 1464 N N . SER B 1 49 ? -8.148 -10.508 -11.68 1 88.81 49 SER B N 1
ATOM 1465 C CA . SER B 1 49 ? -8.336 -11.68 -12.531 1 88.81 49 SER B CA 1
ATOM 1466 C C . SER B 1 49 ? -7.289 -11.727 -13.641 1 88.81 49 SER B C 1
ATOM 1468 O O . SER B 1 49 ? -6.375 -10.906 -13.68 1 88.81 49 SER B O 1
ATOM 1470 N N . GLY B 1 50 ? -7.379 -12.883 -14.492 1 86.56 50 GLY B N 1
ATOM 1471 C CA . GLY B 1 50 ? -6.398 -13.078 -15.547 1 86.56 50 GLY B CA 1
ATOM 1472 C C . GLY B 1 50 ? -5.176 -13.852 -15.094 1 86.56 50 GLY B C 1
ATOM 1473 O O . GLY B 1 50 ? -5.191 -14.477 -14.031 1 86.56 50 GLY B O 1
ATOM 1474 N N . GLY B 1 51 ? -4.137 -13.836 -15.93 1 84.56 51 GLY B N 1
ATOM 1475 C CA . GLY B 1 51 ? -2.908 -14.539 -15.586 1 84.56 51 GLY B CA 1
ATOM 1476 C C . GLY B 1 51 ? -1.906 -13.672 -14.852 1 84.56 51 GLY B C 1
ATOM 1477 O O . GLY B 1 51 ? -1.979 -12.445 -14.914 1 84.56 51 GLY B O 1
ATOM 1478 N N . ILE B 1 52 ? -1.062 -14.312 -14.094 1 86.12 52 ILE B N 1
ATOM 1479 C CA . ILE B 1 52 ? 0.064 -13.617 -13.484 1 86.12 52 ILE B CA 1
ATOM 1480 C C . ILE B 1 52 ? 1.146 -13.367 -14.531 1 86.12 52 ILE B C 1
ATOM 1482 O O . ILE B 1 52 ? 1.679 -14.305 -15.125 1 86.12 52 ILE B O 1
A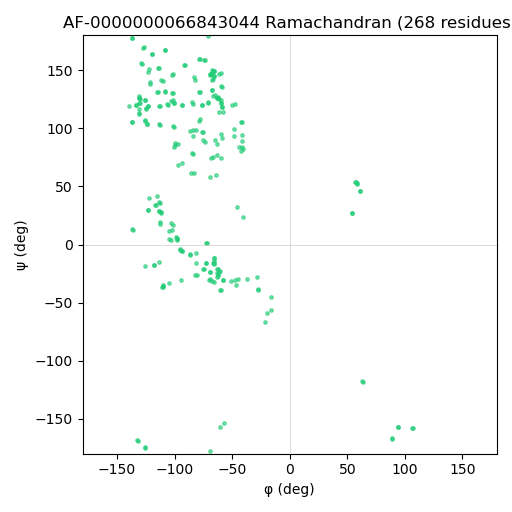TOM 1486 N N . PRO B 1 53 ? 1.427 -12.125 -14.711 1 89.56 53 PRO B N 1
ATOM 1487 C CA . PRO B 1 53 ? 2.404 -11.82 -15.758 1 89.56 53 PRO B CA 1
ATOM 1488 C C . PRO B 1 53 ? 3.807 -12.32 -15.422 1 89.56 53 PRO B C 1
ATOM 1490 O O . PRO B 1 53 ? 4.258 -12.18 -14.281 1 89.56 53 PRO B O 1
ATOM 1493 N N . PRO B 1 54 ? 4.547 -12.82 -16.406 1 87.44 54 PRO B N 1
ATOM 1494 C CA . PRO B 1 54 ? 5.875 -13.383 -16.156 1 87.44 54 PRO B CA 1
ATOM 1495 C C . PRO B 1 54 ? 6.898 -12.32 -15.766 1 87.44 54 PRO B C 1
ATOM 1497 O O . PRO B 1 54 ? 7.902 -12.633 -15.117 1 87.44 54 PRO B O 1
ATOM 1500 N N . TRP B 1 55 ? 6.613 -11.109 -16.172 1 89.75 55 TRP B N 1
ATOM 1501 C CA . TRP B 1 55 ? 7.602 -10.07 -15.883 1 89.75 55 TRP B CA 1
ATOM 1502 C C . TRP B 1 55 ? 7.723 -9.828 -14.383 1 89.75 55 TRP B C 1
ATOM 1504 O O . TRP B 1 55 ? 8.672 -9.188 -13.93 1 89.75 55 TRP B O 1
ATOM 1514 N N . ILE B 1 56 ? 6.793 -10.258 -13.57 1 88.69 56 ILE B N 1
ATOM 1515 C CA . ILE B 1 56 ? 6.863 -10.07 -12.125 1 88.69 56 ILE B CA 1
ATOM 1516 C C . ILE B 1 56 ? 8.117 -10.758 -11.578 1 88.69 56 ILE B C 1
ATOM 1518 O O . ILE B 1 56 ? 8.766 -10.234 -10.672 1 88.69 56 ILE B O 1
ATOM 1522 N N . GLY B 1 57 ? 8.391 -11.852 -12.094 1 83.44 57 GLY B N 1
ATOM 1523 C CA . GLY B 1 57 ? 9.57 -12.594 -11.688 1 83.44 57 GLY B CA 1
ATOM 1524 C C . GLY B 1 57 ? 10.867 -11.891 -12.047 1 83.44 57 GLY B C 1
ATOM 1525 O O . GLY B 1 57 ? 11.938 -12.258 -11.547 1 83.44 57 GLY B O 1
ATOM 1526 N N . LYS B 1 58 ? 10.789 -10.883 -12.852 1 86.12 58 LYS B N 1
ATOM 1527 C CA . LYS B 1 58 ? 11.977 -10.156 -13.289 1 86.12 58 LYS B CA 1
ATOM 1528 C C . LYS B 1 58 ? 12.227 -8.93 -12.422 1 86.12 58 LYS B C 1
ATOM 1530 O O . LYS B 1 58 ? 13.203 -8.203 -12.625 1 86.12 58 LYS B O 1
ATOM 1535 N N . LEU B 1 59 ? 11.312 -8.719 -11.523 1 88.25 59 LEU B N 1
ATOM 1536 C CA . LEU B 1 59 ? 11.547 -7.656 -10.547 1 88.25 59 LEU B CA 1
ATOM 1537 C C . LEU B 1 59 ? 12.555 -8.094 -9.492 1 88.25 59 LEU B C 1
ATOM 1539 O O . LEU B 1 59 ? 12.18 -8.648 -8.461 1 88.25 59 LEU B O 1
ATOM 1543 N N . ASN B 1 60 ? 13.812 -7.719 -9.68 1 85.06 60 ASN B N 1
ATOM 1544 C CA . ASN B 1 60 ? 14.938 -8.289 -8.953 1 85.06 60 ASN B CA 1
ATOM 1545 C C . ASN B 1 60 ? 15 -7.789 -7.516 1 85.06 60 ASN B C 1
ATOM 1547 O O . ASN B 1 60 ? 15.633 -8.414 -6.664 1 85.06 60 ASN B O 1
ATOM 1551 N N . ASN B 1 61 ? 14.383 -6.688 -7.258 1 86.56 61 ASN B N 1
ATOM 1552 C CA . ASN B 1 61 ? 14.445 -6.141 -5.906 1 86.56 61 ASN B CA 1
ATOM 1553 C C . ASN B 1 61 ? 13.25 -6.59 -5.062 1 86.56 61 ASN B C 1
ATOM 1555 O O . ASN B 1 61 ? 13.203 -6.328 -3.861 1 86.56 61 ASN B O 1
ATOM 1559 N N . LEU B 1 62 ? 12.336 -7.277 -5.684 1 86.75 62 LEU B N 1
ATOM 1560 C CA . LEU B 1 62 ? 11.109 -7.691 -5.004 1 86.75 62 LEU B CA 1
ATOM 1561 C C . LEU B 1 62 ? 11.398 -8.781 -3.982 1 86.75 62 LEU B C 1
ATOM 1563 O O . LEU B 1 62 ? 11.93 -9.844 -4.332 1 86.75 62 LEU B O 1
ATOM 1567 N N . TYR B 1 63 ? 11.008 -8.445 -2.705 1 81.44 63 TYR B N 1
ATOM 1568 C CA . TYR B 1 63 ? 11.258 -9.461 -1.688 1 81.44 63 TYR B CA 1
ATOM 1569 C C . TYR B 1 63 ? 9.953 -9.938 -1.055 1 81.44 63 TYR B C 1
ATOM 1571 O O . TYR B 1 63 ? 9.922 -10.961 -0.372 1 81.44 63 TYR B O 1
ATOM 1579 N N . TYR B 1 64 ? 8.906 -9.156 -1.227 1 84.44 64 TYR B N 1
ATOM 1580 C CA . TYR B 1 64 ? 7.598 -9.562 -0.724 1 84.44 64 TYR B CA 1
ATOM 1581 C C . TYR B 1 64 ? 6.531 -9.422 -1.803 1 84.44 64 TYR B C 1
ATOM 1583 O O . TYR B 1 64 ? 6.34 -8.336 -2.357 1 84.44 64 TYR B O 1
ATOM 1591 N N . LEU B 1 65 ? 5.887 -10.531 -2.09 1 86.25 65 LEU B N 1
ATOM 1592 C CA . LEU B 1 65 ? 4.801 -10.562 -3.062 1 86.25 65 LEU B CA 1
ATOM 1593 C C . LEU B 1 65 ? 3.605 -11.336 -2.516 1 86.25 65 LEU B C 1
ATOM 1595 O O . LEU B 1 65 ? 3.732 -12.508 -2.152 1 86.25 65 LEU B O 1
ATOM 1599 N N . ASP B 1 66 ? 2.479 -10.609 -2.432 1 87 66 ASP B N 1
ATOM 1600 C CA . ASP B 1 66 ? 1.247 -11.266 -2.004 1 87 66 ASP B CA 1
ATOM 1601 C C . ASP B 1 66 ? 0.127 -11.047 -3.02 1 87 66 ASP B C 1
ATOM 1603 O O . ASP B 1 66 ? -0.392 -9.938 -3.15 1 87 66 ASP B O 1
ATOM 1607 N N . LEU B 1 67 ? -0.201 -12.094 -3.764 1 88.12 67 LEU B N 1
ATOM 1608 C CA . LEU B 1 67 ? -1.271 -12.07 -4.754 1 88.12 67 LEU B CA 1
ATOM 1609 C C . LEU B 1 67 ? -2.424 -12.969 -4.336 1 88.12 67 LEU B C 1
ATOM 1611 O O . LEU B 1 67 ? -3.293 -13.297 -5.148 1 88.12 67 LEU B O 1
ATOM 1615 N N . SER B 1 68 ? -2.43 -13.281 -3.092 1 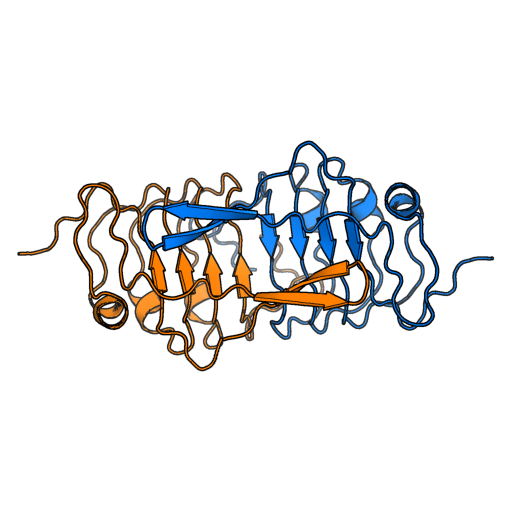84.06 68 SER B N 1
ATOM 1616 C CA . SER B 1 68 ? -3.387 -14.273 -2.623 1 84.06 68 SER B CA 1
ATOM 1617 C C . SER B 1 68 ? -4.801 -13.703 -2.568 1 84.06 68 SER B C 1
ATOM 1619 O O . SER B 1 68 ? -4.977 -12.484 -2.533 1 84.06 68 SER B O 1
ATOM 1621 N N . ASN B 1 69 ? -5.801 -14.656 -2.588 1 85.81 69 ASN B N 1
ATOM 1622 C CA . ASN B 1 69 ? -7.211 -14.312 -2.443 1 85.81 69 ASN B CA 1
ATOM 1623 C C . ASN B 1 69 ? -7.684 -13.383 -3.559 1 85.81 69 ASN B C 1
ATOM 1625 O O . ASN B 1 69 ? -8.281 -12.344 -3.291 1 85.81 69 ASN B O 1
ATOM 1629 N N . ASN B 1 70 ? -7.285 -13.797 -4.703 1 89.25 70 ASN B N 1
ATOM 1630 C CA . ASN B 1 70 ? -7.758 -13.219 -5.957 1 89.25 70 ASN B CA 1
ATOM 1631 C C . ASN B 1 70 ? -8.328 -14.281 -6.891 1 89.25 70 ASN B C 1
ATOM 1633 O O . ASN B 1 70 ? -8.594 -15.406 -6.465 1 89.25 70 ASN B O 1
ATOM 1637 N N . SER B 1 71 ? -8.68 -13.891 -8.078 1 87.25 71 SER B N 1
ATOM 1638 C CA . SER B 1 71 ? -9.25 -14.828 -9.039 1 87.25 71 SER B CA 1
ATOM 1639 C C . SER B 1 71 ? -8.312 -15.062 -10.219 1 87.25 71 SER B C 1
ATOM 1641 O O . SER B 1 71 ? -8.758 -15.172 -11.359 1 87.25 71 SER B O 1
ATOM 1643 N N . PHE B 1 72 ? -7.008 -15.062 -9.867 1 85.12 72 PHE B N 1
ATOM 1644 C CA . PHE B 1 72 ? -6.039 -15.297 -10.93 1 85.12 72 PHE B CA 1
ATOM 1645 C C . PHE B 1 72 ? -6.18 -16.703 -11.492 1 85.12 72 PHE B C 1
ATOM 1647 O O . PHE B 1 72 ? -6.531 -17.641 -10.766 1 85.12 72 PHE B O 1
ATOM 1654 N N . THR B 1 73 ? -5.941 -16.781 -12.805 1 80.25 73 THR B N 1
ATOM 1655 C CA . THR B 1 73 ? -6 -18.078 -13.484 1 80.25 73 THR B CA 1
ATOM 1656 C C . THR B 1 73 ? -4.715 -18.328 -14.266 1 80.25 73 THR B C 1
ATOM 1658 O O . THR B 1 73 ? -3.855 -17.453 -14.367 1 80.25 73 THR B O 1
ATOM 1661 N N . GLY B 1 74 ? -4.59 -19.641 -14.75 1 77.31 74 GLY B N 1
ATOM 1662 C CA . GLY B 1 74 ? -3.453 -20.016 -15.586 1 77.31 74 GLY B CA 1
ATOM 1663 C C . GLY B 1 74 ? -2.307 -20.609 -14.797 1 77.31 74 GLY B C 1
ATOM 1664 O O . GLY B 1 74 ? -2.52 -21.203 -13.734 1 77.31 74 GLY B O 1
ATOM 1665 N N . ARG B 1 75 ? -1.111 -20.5 -15.445 1 73.44 75 ARG B N 1
ATOM 1666 C CA . ARG B 1 75 ? 0.061 -21.141 -14.859 1 73.44 75 ARG B CA 1
ATOM 1667 C C . ARG B 1 75 ? 0.942 -20.125 -14.141 1 73.44 75 ARG B C 1
ATOM 1669 O O . ARG B 1 75 ? 0.995 -18.953 -14.539 1 73.44 75 ARG B O 1
ATOM 1676 N N . ILE B 1 76 ? 1.565 -20.531 -13.094 1 75.75 76 ILE B N 1
ATOM 1677 C CA . ILE B 1 76 ? 2.572 -19.688 -12.438 1 75.75 76 ILE B CA 1
ATOM 1678 C C . ILE B 1 76 ? 3.771 -19.516 -13.367 1 75.75 76 ILE B C 1
ATOM 1680 O O . ILE B 1 76 ? 4.332 -20.484 -13.867 1 75.75 76 ILE B O 1
ATOM 1684 N N . PRO B 1 77 ? 4.066 -18.344 -13.531 1 77.19 77 PRO B N 1
ATOM 1685 C CA . PRO B 1 77 ? 5.203 -18.125 -14.43 1 77.19 77 PRO B CA 1
ATOM 1686 C C . PRO B 1 77 ? 6.484 -18.797 -13.938 1 77.19 77 PRO B C 1
ATOM 1688 O O . PRO B 1 77 ? 6.742 -18.828 -12.727 1 77.19 77 PRO B O 1
ATOM 1691 N N . GLN B 1 78 ? 7.293 -19.219 -14.859 1 75.19 78 GLN B N 1
ATOM 1692 C CA . GLN B 1 78 ? 8.562 -19.875 -14.555 1 75.19 78 GLN B CA 1
ATOM 1693 C C . GLN B 1 78 ? 9.508 -18.938 -13.82 1 75.19 78 GLN B C 1
ATOM 1695 O O . GLN B 1 78 ? 10.32 -19.375 -13 1 75.19 78 GLN B O 1
ATOM 1700 N N . SER B 1 79 ? 9.336 -17.75 -14.062 1 74.88 79 SER B N 1
ATOM 1701 C CA . SER B 1 79 ? 10.203 -16.734 -13.461 1 74.88 79 SER B CA 1
ATOM 1702 C C . SER B 1 79 ? 10.023 -16.688 -11.945 1 74.88 79 SER B C 1
ATOM 1704 O O . SER B 1 79 ? 10.844 -16.094 -11.234 1 74.88 79 SER B O 1
ATOM 1706 N N . PHE B 1 80 ? 8.969 -17.312 -11.445 1 72.75 80 PHE B N 1
ATOM 1707 C CA . PHE B 1 80 ? 8.727 -17.328 -10.008 1 72.75 80 PHE B CA 1
ATOM 1708 C C . PHE B 1 80 ? 9.555 -18.406 -9.32 1 72.75 80 PHE B C 1
ATOM 1710 O O . PHE B 1 80 ? 9.547 -18.516 -8.094 1 72.75 80 PHE B O 1
ATOM 1717 N N . THR B 1 81 ? 10.156 -19.156 -10.109 1 63.25 81 THR B N 1
ATOM 1718 C CA . THR B 1 81 ? 10.945 -20.266 -9.562 1 63.25 81 THR B CA 1
ATOM 1719 C C . THR B 1 81 ? 11.898 -19.75 -8.469 1 63.25 81 THR B C 1
ATOM 1721 O O . THR B 1 81 ? 12.203 -20.484 -7.527 1 63.25 81 THR B O 1
ATOM 1724 N N . MET B 1 82 ? 12.312 -18.547 -8.664 1 60.44 82 MET B N 1
ATOM 1725 C CA . MET B 1 82 ? 13.242 -18 -7.68 1 60.44 82 MET B CA 1
ATOM 1726 C C . MET B 1 82 ? 12.562 -17.844 -6.32 1 60.44 82 MET B C 1
ATOM 1728 O O . MET B 1 82 ? 13.234 -17.812 -5.289 1 60.44 82 MET B O 1
ATOM 1732 N N . PHE B 1 83 ? 11.25 -17.562 -6.375 1 60.72 83 PHE B N 1
ATOM 1733 C CA . PHE B 1 83 ? 10.477 -17.406 -5.145 1 60.72 83 PHE B CA 1
ATOM 1734 C C . PHE B 1 83 ? 10.055 -18.766 -4.594 1 60.72 83 PHE B C 1
ATOM 1736 O O . PHE B 1 83 ? 9.742 -18.891 -3.408 1 60.72 83 PHE B O 1
ATOM 1743 N N . LEU B 1 84 ? 9.977 -19.609 -5.5 1 56.09 84 LEU B N 1
ATOM 1744 C CA . LEU B 1 84 ? 9.086 -20.734 -5.25 1 56.09 84 LEU B CA 1
ATOM 1745 C C . LEU B 1 84 ? 9.852 -21.906 -4.652 1 56.09 84 LEU B C 1
ATOM 1747 O O . LEU B 1 84 ? 10.906 -22.297 -5.168 1 56.09 84 LEU B O 1
ATOM 1751 N N . SER B 1 85 ? 10.305 -21.891 -3.525 1 53.31 85 SER B N 1
ATOM 1752 C CA . SER B 1 85 ? 10.281 -23.266 -3.025 1 53.31 85 SER B CA 1
ATOM 1753 C C . SER B 1 85 ? 8.859 -23.75 -2.791 1 53.31 85 SER B C 1
ATOM 1755 O O . SER B 1 85 ? 8.32 -23.609 -1.691 1 53.31 85 SER B O 1
ATOM 1757 N N . LEU B 1 86 ? 8.133 -23.703 -3.869 1 49.75 86 LEU B N 1
ATOM 1758 C CA . LEU B 1 86 ? 6.68 -23.844 -3.916 1 49.75 86 LEU B CA 1
ATOM 1759 C C . LEU B 1 86 ? 6.238 -25.188 -3.354 1 49.75 86 LEU B C 1
ATOM 1761 O O . LEU B 1 86 ? 6.789 -26.234 -3.719 1 49.75 86 LEU B O 1
ATOM 1765 N N . GLN B 1 87 ? 5.898 -25.172 -2.123 1 50.34 87 GLN B N 1
ATOM 1766 C CA . GLN B 1 87 ? 5.18 -26.359 -1.688 1 50.34 87 GLN B CA 1
ATOM 1767 C C . GLN B 1 87 ? 3.691 -26.25 -2.002 1 50.34 87 GLN B C 1
ATOM 1769 O O . GLN B 1 87 ? 3.049 -25.266 -1.646 1 50.34 87 GLN B O 1
ATOM 1774 N N . PRO B 1 88 ? 3.316 -26.906 -3.162 1 48.16 88 PRO B N 1
ATOM 1775 C CA . PRO B 1 88 ? 1.885 -26.953 -3.465 1 48.16 88 PRO B CA 1
ATOM 1776 C C . PRO B 1 88 ? 1.032 -27.281 -2.24 1 48.16 88 PRO B C 1
ATOM 1778 O O . PRO B 1 88 ? 1.31 -28.25 -1.532 1 48.16 88 PRO B O 1
ATOM 1781 N N . ASN B 1 89 ? 0.753 -26.266 -1.498 1 48.59 89 ASN B N 1
ATOM 1782 C CA . ASN B 1 89 ? -0.318 -26.719 -0.615 1 48.59 89 ASN B CA 1
ATOM 1783 C C . ASN B 1 89 ? -1.683 -26.609 -1.29 1 48.59 89 ASN B C 1
ATOM 1785 O O . ASN B 1 89 ? -1.835 -25.891 -2.283 1 48.59 89 ASN B O 1
ATOM 1789 N N . ASN B 1 90 ? -2.611 -27.438 -1.122 1 48.25 90 ASN B N 1
ATOM 1790 C CA . ASN B 1 90 ? -3.895 -27.672 -1.771 1 48.25 90 ASN B CA 1
ATOM 1791 C C . ASN B 1 90 ? -4.395 -26.422 -2.498 1 48.25 90 ASN B C 1
ATOM 1793 O O . ASN B 1 90 ? -4.852 -26.516 -3.641 1 48.25 90 ASN B O 1
ATOM 1797 N N . SER B 1 91 ? -4.773 -25.281 -1.873 1 53.19 91 SER B N 1
ATOM 1798 C CA . SER B 1 91 ? -5.602 -24.219 -2.408 1 53.19 91 SER B CA 1
ATOM 1799 C C . SER B 1 91 ? -4.797 -22.922 -2.576 1 53.19 91 SER B C 1
ATOM 1801 O O . SER B 1 91 ? -5.25 -21.984 -3.232 1 53.19 91 SER B O 1
ATOM 1803 N N . SER B 1 92 ? -3.717 -22.859 -1.999 1 55.28 92 SER B N 1
ATOM 1804 C CA . SER B 1 92 ? -2.883 -21.672 -2.062 1 55.28 92 SER B CA 1
ATOM 1805 C C . SER B 1 92 ? -1.408 -22.031 -2.211 1 55.28 92 SER B C 1
ATOM 1807 O O . SER B 1 92 ? -0.984 -23.109 -1.797 1 55.28 92 SER B O 1
ATOM 1809 N N . LEU B 1 93 ? -0.783 -21.578 -3.336 1 58.22 93 LEU B N 1
ATOM 1810 C CA . LEU B 1 93 ? 0.664 -21.719 -3.445 1 58.22 93 LEU B CA 1
ATOM 1811 C C . LEU B 1 93 ? 1.387 -20.703 -2.578 1 58.22 93 LEU B C 1
ATOM 1813 O O . LEU B 1 93 ? 1.082 -19.5 -2.637 1 58.22 93 LEU B O 1
ATOM 1817 N N . GLU B 1 94 ? 1.63 -21.125 -1.37 1 57.09 94 GLU B N 1
ATOM 1818 C CA . GLU B 1 94 ? 2.504 -20.281 -0.57 1 57.09 94 GLU B CA 1
ATOM 1819 C C . GLU B 1 94 ? 3.973 -20.625 -0.795 1 57.09 94 GLU B C 1
ATOM 1821 O O . GLU B 1 94 ? 4.336 -21.797 -0.851 1 57.09 94 GLU B O 1
ATOM 1826 N N . GLY B 1 95 ? 4.648 -19.922 -1.608 1 53.84 95 GLY B N 1
ATOM 1827 C CA . GLY B 1 95 ? 6.082 -20.156 -1.705 1 53.84 95 GLY B CA 1
ATOM 1828 C C . GLY B 1 95 ? 6.812 -19.922 -0.399 1 53.84 95 GLY B C 1
ATOM 1829 O O . GLY B 1 95 ? 6.188 -19.766 0.651 1 53.84 95 GLY B O 1
ATOM 1830 N N . THR B 1 96 ? 8.164 -19.641 -0.494 1 50.62 96 THR B N 1
ATOM 1831 C CA . THR B 1 96 ? 9.078 -19.531 0.639 1 50.62 96 THR B CA 1
ATOM 1832 C C . THR B 1 96 ? 8.492 -18.625 1.72 1 50.62 96 THR B C 1
ATOM 1834 O O . THR B 1 96 ? 8.102 -17.5 1.443 1 50.62 96 THR B O 1
ATOM 1837 N N . LEU B 1 97 ? 7.789 -19.281 2.719 1 49.72 97 LEU B N 1
ATOM 1838 C CA . LEU B 1 97 ? 7.133 -18.75 3.912 1 49.72 97 LEU B CA 1
ATOM 1839 C C . LEU B 1 97 ? 8.023 -17.75 4.637 1 49.72 97 LEU B C 1
ATOM 1841 O O . LEU B 1 97 ? 8.859 -18.141 5.461 1 49.72 97 LEU B O 1
ATOM 1845 N N . PHE B 1 98 ? 8.898 -16.953 3.965 1 51.44 98 PHE B N 1
ATOM 1846 C CA . PHE B 1 98 ? 9.828 -16.328 4.891 1 51.44 98 PHE B CA 1
ATOM 1847 C C . PHE B 1 98 ? 9.109 -15.289 5.754 1 51.44 98 PHE B C 1
ATOM 1849 O O . PHE B 1 98 ? 7.961 -14.938 5.484 1 51.44 98 PHE B O 1
ATOM 1856 N N . ALA B 1 99 ? 10 -14.719 6.547 1 54.47 99 ALA B N 1
ATOM 1857 C CA . ALA B 1 99 ? 9.883 -13.742 7.625 1 54.47 99 ALA B CA 1
ATOM 1858 C C . ALA B 1 99 ? 9.016 -12.562 7.203 1 54.47 99 ALA B C 1
ATOM 1860 O O . ALA B 1 99 ? 9.016 -12.172 6.035 1 54.47 99 ALA B O 1
ATOM 1861 N N . PHE B 1 100 ? 8.008 -12.414 7.945 1 59.53 100 PHE B N 1
ATOM 1862 C CA . PHE B 1 100 ? 7.191 -11.211 7.844 1 59.53 100 PHE B CA 1
ATOM 1863 C C . PHE B 1 100 ? 8.07 -9.977 7.691 1 59.53 100 PHE B C 1
ATOM 1865 O O . PHE B 1 100 ? 8.867 -9.664 8.578 1 59.53 100 PHE B O 1
ATOM 1872 N N . PRO B 1 101 ? 8.086 -9.453 6.426 1 60.97 101 PRO B N 1
ATOM 1873 C CA . PRO B 1 101 ? 9.047 -8.375 6.18 1 60.97 101 PRO B CA 1
ATOM 1874 C C . PRO B 1 101 ? 8.641 -7.062 6.852 1 60.97 101 PRO B C 1
ATOM 1876 O O . PRO B 1 101 ? 9.281 -6.031 6.641 1 60.97 101 PRO B O 1
ATOM 1879 N N . PHE B 1 102 ? 7.473 -7.219 7.562 1 65.06 102 PHE B N 1
ATOM 1880 C CA . PHE B 1 102 ? 7.023 -5.949 8.117 1 65.06 102 PHE B CA 1
ATOM 1881 C C . PHE B 1 102 ? 7.539 -5.762 9.539 1 65.06 102 PHE B C 1
ATOM 1883 O O . PHE B 1 102 ? 7.562 -6.711 10.32 1 65.06 102 PHE B O 1
ATOM 1890 N N . ASP B 1 103 ? 8.258 -4.73 9.617 1 71.38 103 ASP B N 1
ATOM 1891 C CA . ASP B 1 103 ? 8.688 -4.316 10.953 1 71.38 103 ASP B CA 1
ATOM 1892 C C . ASP B 1 103 ? 8.062 -2.975 11.336 1 71.38 103 ASP B C 1
ATOM 1894 O O . ASP B 1 103 ? 7.52 -2.271 10.484 1 71.38 103 ASP B O 1
ATOM 1898 N N . THR B 1 104 ? 7.926 -2.867 12.586 1 72.62 104 THR B N 1
ATOM 1899 C CA . THR B 1 104 ? 7.371 -1.612 13.078 1 72.62 104 THR B CA 1
ATOM 1900 C C . THR B 1 104 ? 8.43 -0.819 13.844 1 72.62 104 THR B C 1
ATOM 1902 O O . THR B 1 104 ? 9.383 -1.394 14.367 1 72.62 104 THR B O 1
ATOM 1905 N N . VAL B 1 105 ? 8.352 0.386 13.633 1 71.38 105 VAL B N 1
ATOM 1906 C CA . VAL B 1 105 ? 9.195 1.301 14.398 1 71.38 105 VAL B CA 1
ATOM 1907 C C . VAL B 1 105 ? 8.336 2.08 15.391 1 71.38 105 VAL B C 1
ATOM 1909 O O . VAL B 1 105 ? 7.207 2.469 15.078 1 71.38 105 VAL B O 1
ATOM 1912 N N . GLU B 1 106 ? 8.844 2.072 16.594 1 70.5 106 GLU B N 1
ATOM 1913 C CA . GLU B 1 106 ? 8.117 2.787 17.641 1 70.5 106 GLU B CA 1
ATOM 1914 C C . GLU B 1 106 ? 8.82 4.094 18 1 70.5 106 GLU B C 1
ATOM 1916 O O . GLU B 1 106 ? 10.047 4.133 18.109 1 70.5 106 GLU B O 1
ATOM 1921 N N . THR B 1 107 ? 8.086 5.18 17.812 1 64.75 107 THR B N 1
ATOM 1922 C CA . THR B 1 107 ? 8.539 6.473 18.312 1 64.75 107 THR B CA 1
ATOM 1923 C C . THR B 1 107 ? 7.633 6.969 19.438 1 64.75 107 THR B C 1
ATOM 1925 O O . THR B 1 107 ? 6.504 7.391 19.188 1 64.75 107 THR B O 1
ATOM 1928 N N . GLY B 1 108 ? 8.109 6.844 20.609 1 65.06 108 GLY B N 1
ATOM 1929 C CA . GLY B 1 108 ? 7.23 7.086 21.734 1 65.06 108 GLY B CA 1
ATOM 1930 C C . GLY B 1 108 ? 6.066 6.113 21.812 1 65.06 108 GLY B C 1
ATOM 1931 O O . GLY B 1 108 ? 6.27 4.898 21.859 1 65.06 108 GLY B O 1
ATOM 1932 N N . THR B 1 109 ? 4.859 6.734 21.703 1 61.88 109 THR B N 1
ATOM 1933 C CA . THR B 1 109 ? 3.668 5.895 21.766 1 61.88 109 THR B CA 1
ATOM 1934 C C . THR B 1 109 ? 3.154 5.578 20.359 1 61.88 109 THR B C 1
ATOM 1936 O O . THR B 1 109 ? 2.174 4.844 20.219 1 61.88 109 THR B O 1
ATOM 1939 N N . LEU B 1 110 ? 3.988 6.074 19.422 1 64.69 110 LEU B N 1
ATOM 1940 C CA . LEU B 1 110 ? 3.52 5.91 18.047 1 64.69 110 LEU B CA 1
ATOM 1941 C C . LEU B 1 110 ? 4.215 4.73 17.375 1 64.69 110 LEU B C 1
ATOM 1943 O O . LEU B 1 110 ? 5.43 4.559 17.516 1 64.69 110 LEU B O 1
ATOM 1947 N N . LYS B 1 111 ? 3.393 3.875 16.969 1 70.31 111 LYS B N 1
ATOM 1948 C CA . LYS B 1 111 ? 3.895 2.762 16.172 1 70.31 111 LYS B CA 1
ATOM 1949 C C . LYS B 1 111 ? 3.609 2.98 14.688 1 70.31 111 LYS B C 1
ATOM 1951 O O . LYS B 1 111 ? 2.523 3.428 14.32 1 70.31 111 LYS B O 1
ATOM 1956 N N . ARG B 1 112 ? 4.707 2.801 13.914 1 73.56 112 ARG B N 1
ATOM 1957 C CA . ARG B 1 112 ? 4.57 2.941 12.469 1 73.56 112 ARG B CA 1
ATOM 1958 C C . ARG B 1 112 ? 5.141 1.727 11.742 1 73.56 112 ARG B C 1
ATOM 1960 O O . ARG B 1 112 ? 5.992 1.02 12.281 1 73.56 112 ARG B O 1
ATOM 1967 N N . MET B 1 113 ? 4.609 1.568 10.578 1 74.94 113 MET B N 1
ATOM 1968 C CA . MET B 1 113 ? 5.156 0.497 9.75 1 74.94 113 MET B CA 1
ATOM 1969 C C . MET B 1 113 ? 6.473 0.92 9.109 1 74.94 113 MET B C 1
ATOM 1971 O O . MET B 1 113 ? 6.602 2.051 8.633 1 74.94 113 MET B O 1
ATOM 1975 N N . LYS B 1 114 ? 7.395 -0.06 9.312 1 75.75 114 LYS B N 1
ATOM 1976 C CA . LYS B 1 114 ? 8.688 0.107 8.648 1 75.75 114 LYS B CA 1
ATOM 1977 C C . LYS B 1 114 ? 8.773 -0.738 7.383 1 75.75 114 LYS B C 1
ATOM 1979 O O . LYS B 1 114 ? 8.727 -1.968 7.445 1 75.75 114 LYS B O 1
ATOM 1984 N N . TYR B 1 115 ? 8.57 -0.07 6.234 1 78 115 TYR B N 1
ATOM 1985 C CA . TYR B 1 115 ? 8.609 -0.765 4.953 1 78 115 TYR B CA 1
ATOM 1986 C C . TYR B 1 115 ? 10.039 -0.911 4.449 1 78 115 TYR B C 1
ATOM 1988 O O . TYR B 1 115 ? 10.461 -0.196 3.535 1 78 115 TYR B O 1
ATOM 1996 N N . GLU B 1 116 ? 10.977 -1.584 5.121 1 69.62 116 GLU B N 1
ATOM 1997 C CA . GLU B 1 116 ? 12.359 -1.791 4.699 1 69.62 116 GLU B CA 1
ATOM 1998 C C . GLU B 1 116 ? 12.68 -3.277 4.586 1 69.62 116 GLU B C 1
ATOM 2000 O O . GLU B 1 116 ? 12.109 -4.102 5.301 1 69.62 116 GLU B O 1
ATOM 2005 N N . LYS B 1 117 ? 13.453 -3.424 3.408 1 68.69 117 LYS B N 1
ATOM 2006 C CA . LYS B 1 117 ? 13.953 -4.785 3.238 1 68.69 117 LYS B CA 1
ATOM 2007 C C . LYS B 1 117 ? 14.82 -5.203 4.418 1 68.69 117 LYS B C 1
ATOM 2009 O O . LYS B 1 117 ? 15.75 -4.488 4.797 1 68.69 117 LYS B O 1
ATOM 2014 N N . LEU B 1 118 ? 14.32 -6.289 5.102 1 61.06 118 LEU B N 1
ATOM 2015 C CA . LEU B 1 118 ? 15.141 -6.828 6.184 1 61.06 118 LEU B CA 1
ATOM 2016 C C . LEU B 1 118 ? 16.266 -7.699 5.637 1 61.06 118 LEU B C 1
ATOM 2018 O O . LEU B 1 118 ? 16.047 -8.484 4.711 1 61.06 118 LEU B O 1
ATOM 2022 N N . SER B 1 119 ? 17.453 -7.113 5.711 1 61.53 119 SER B N 1
ATOM 2023 C CA . SER B 1 119 ? 18.688 -7.707 5.184 1 61.53 119 SER B CA 1
ATOM 2024 C C . SER B 1 119 ? 18.609 -9.227 5.172 1 61.53 119 SER B C 1
ATOM 2026 O O . SER B 1 119 ? 19.109 -9.875 4.25 1 61.53 119 SER B O 1
ATOM 2028 N N . ASN B 1 120 ? 18.062 -9.82 6.086 1 61.91 120 ASN B N 1
ATOM 2029 C CA . ASN B 1 120 ? 18.172 -11.273 6.211 1 61.91 120 ASN B CA 1
ATOM 2030 C C . ASN B 1 120 ? 16.906 -11.969 5.711 1 61.91 120 ASN B C 1
ATOM 2032 O O . ASN B 1 120 ? 16.766 -13.18 5.859 1 61.91 120 ASN B O 1
ATOM 2036 N N . LEU B 1 121 ? 16.156 -11.172 4.973 1 62.66 121 LEU B N 1
ATOM 2037 C CA . LEU B 1 121 ? 14.906 -11.852 4.672 1 62.66 121 LEU B CA 1
ATOM 2038 C C . LEU B 1 121 ? 14.93 -12.422 3.254 1 62.66 121 LEU B C 1
ATOM 2040 O O . LEU B 1 121 ? 15.43 -11.781 2.332 1 62.66 121 LEU B O 1
ATOM 2044 N N . ARG B 1 122 ? 14.688 -13.703 3.197 1 67.12 122 ARG B N 1
ATOM 2045 C CA . ARG B 1 122 ? 14.469 -14.336 1.9 1 67.12 122 ARG B CA 1
ATOM 2046 C C . ARG B 1 122 ? 13.172 -13.852 1.264 1 67.12 122 ARG B C 1
ATOM 2048 O O . ARG B 1 122 ? 12.227 -13.492 1.968 1 67.12 122 ARG B O 1
ATOM 2055 N N . PRO B 1 123 ? 13.125 -13.828 -0.033 1 71.5 123 PRO B N 1
ATOM 2056 C CA . PRO B 1 123 ? 11.914 -13.398 -0.735 1 71.5 123 PRO B CA 1
ATOM 2057 C C . PRO B 1 123 ? 10.703 -14.266 -0.407 1 71.5 123 PRO B C 1
ATOM 2059 O O . PRO B 1 123 ? 10.852 -15.477 -0.187 1 71.5 123 PRO B O 1
ATOM 2062 N N . SER B 1 124 ? 9.523 -13.602 -0.172 1 74.5 124 SER B N 1
ATOM 2063 C CA . SER B 1 124 ? 8.281 -14.312 0.131 1 74.5 124 SER B CA 1
ATOM 2064 C C . SER B 1 124 ? 7.242 -14.094 -0.966 1 74.5 124 SER B C 1
ATOM 2066 O O . SER B 1 124 ? 7.098 -12.984 -1.483 1 74.5 124 SER B O 1
ATOM 2068 N N . LEU B 1 125 ? 6.695 -15.227 -1.379 1 76.62 125 LEU B N 1
ATOM 2069 C CA . LEU B 1 125 ? 5.62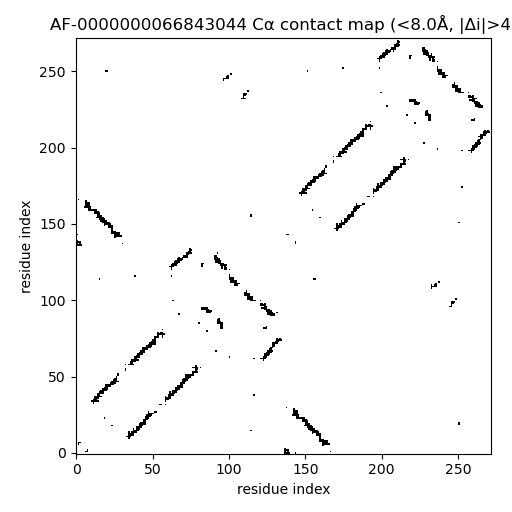9 -15.219 -2.377 1 76.62 125 LEU B CA 1
ATOM 2070 C C . LEU B 1 125 ? 4.383 -15.922 -1.845 1 76.62 125 LEU B C 1
ATOM 2072 O O . LEU B 1 125 ? 4.457 -17.062 -1.371 1 76.62 125 LEU B O 1
ATOM 2076 N N . LEU B 1 126 ? 3.342 -15.18 -1.784 1 76.56 126 LEU B N 1
ATOM 2077 C CA 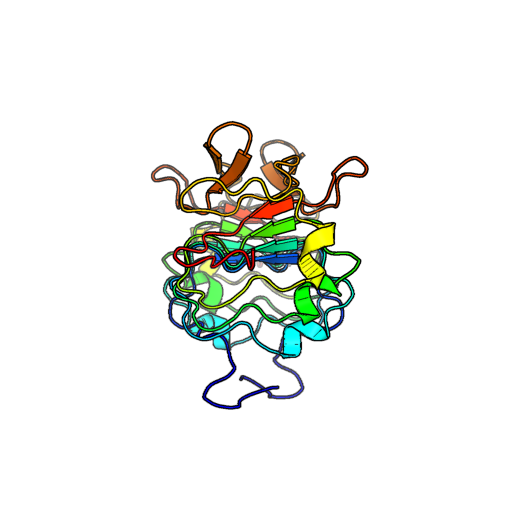. LEU B 1 126 ? 2.053 -15.75 -1.406 1 76.56 126 LEU B CA 1
ATOM 2078 C C . LEU B 1 126 ? 1.077 -15.711 -2.578 1 76.56 126 LEU B C 1
ATOM 2080 O O . LEU B 1 126 ? 0.855 -14.648 -3.17 1 76.56 126 LEU B O 1
ATOM 2084 N N . LEU B 1 127 ? 0.64 -16.875 -2.967 1 73.19 127 LEU B N 1
ATOM 2085 C CA . LEU B 1 127 ? -0.29 -17 -4.086 1 73.19 127 LEU B CA 1
ATOM 2086 C C . LEU B 1 127 ? -1.471 -17.891 -3.711 1 73.19 127 LEU B C 1
ATOM 2088 O O . LEU B 1 127 ? -1.317 -18.844 -2.941 1 73.19 127 LEU B O 1
ATOM 2092 N N . SER B 1 128 ? -2.715 -17.391 -3.932 1 63.66 128 SER B N 1
ATOM 2093 C CA . SER B 1 128 ? -3.881 -18.266 -3.873 1 63.66 128 SER B CA 1
ATOM 2094 C C . SER B 1 128 ? -4.332 -18.688 -5.27 1 63.66 128 SER B C 1
ATOM 2096 O O . SER B 1 128 ? -4.652 -17.828 -6.102 1 63.66 128 SER B O 1
ATOM 2098 N N . TYR B 1 129 ? -3.764 -19.719 -5.805 1 55.66 129 TYR B N 1
ATOM 2099 C CA . TYR B 1 129 ? -4.082 -20.125 -7.168 1 55.66 129 TYR B CA 1
ATOM 2100 C C . TYR B 1 129 ? -5.078 -21.281 -7.176 1 55.66 129 TYR B C 1
ATOM 2102 O O . TYR B 1 129 ? -4.852 -22.312 -6.535 1 55.66 129 TYR B O 1
ATOM 2110 N N . LYS B 1 130 ? -6.289 -21 -7.145 1 55.66 130 LYS B N 1
ATOM 2111 C CA . LYS B 1 130 ? -7.273 -22.062 -7.234 1 55.66 130 LYS B CA 1
ATOM 2112 C C . LYS B 1 130 ? -6.93 -23.031 -8.375 1 55.66 130 LYS B C 1
ATOM 2114 O O . LYS B 1 130 ? -7.211 -24.219 -8.281 1 55.66 130 LYS B O 1
ATOM 2119 N N . GLY B 1 131 ? -6.387 -22.672 -9.508 1 50.94 131 GLY B N 1
ATOM 2120 C CA . GLY B 1 131 ? -6.219 -23.594 -10.617 1 50.94 131 GLY B CA 1
ATOM 2121 C C . GLY B 1 131 ? -4.762 -23.859 -10.961 1 50.94 131 GLY B C 1
ATOM 2122 O O . GLY B 1 131 ? -4.371 -23.781 -12.125 1 50.94 131 GLY B O 1
ATOM 2123 N N . PHE B 1 132 ? -3.932 -24.031 -10.008 1 49.03 132 PHE B N 1
ATOM 2124 C CA . PHE B 1 132 ? -2.537 -24.266 -10.367 1 49.03 132 PHE B CA 1
ATOM 2125 C C . PHE B 1 132 ? -2.387 -25.562 -11.148 1 49.03 132 PHE B C 1
ATOM 2127 O O . PHE B 1 132 ? -2.891 -26.609 -10.734 1 49.03 132 PHE B O 1
ATOM 2134 N N . ILE B 1 133 ? -2.529 -25.625 -12.43 1 44.62 133 ILE B N 1
ATOM 2135 C CA . ILE B 1 133 ? -2.002 -26.781 -13.148 1 44.62 133 ILE B CA 1
ATOM 2136 C C . ILE B 1 133 ? -0.477 -26.781 -13.078 1 44.62 133 ILE B C 1
ATOM 2138 O O . ILE B 1 133 ? 0.172 -25.828 -13.508 1 44.62 133 ILE B O 1
ATOM 2142 N N . LEU B 1 134 ? 0.137 -27.141 -11.914 1 41 134 LEU B N 1
ATOM 2143 C CA . LEU B 1 134 ? 1.574 -27.391 -11.945 1 41 134 LEU B CA 1
ATOM 2144 C C . LEU B 1 134 ? 1.966 -28.172 -13.195 1 41 134 LEU B C 1
ATOM 2146 O O . LEU B 1 134 ? 1.283 -29.125 -13.578 1 41 134 LEU B O 1
ATOM 2150 N N . ASN B 1 135 ? 2.271 -27.547 -14.258 1 37.53 135 ASN B N 1
ATOM 2151 C CA . ASN B 1 135 ? 2.758 -28.406 -15.328 1 37.53 135 ASN B CA 1
ATOM 2152 C C . ASN B 1 135 ? 3.693 -29.5 -14.805 1 37.53 135 ASN B C 1
ATOM 2154 O O . ASN B 1 135 ? 4.684 -29.188 -14.133 1 37.53 135 ASN B O 1
ATOM 2158 N N . GLU B 1 136 ? 3.176 -30.641 -14.266 1 32.09 136 GLU B N 1
ATOM 2159 C CA . GLU B 1 136 ? 3.971 -31.859 -14.414 1 32.09 136 GLU B CA 1
ATOM 2160 C C . GLU B 1 136 ? 4.434 -32.062 -15.852 1 32.09 136 GLU B C 1
ATOM 2162 O O . GLU B 1 136 ? 3.688 -31.766 -16.797 1 32.09 136 GLU B O 1
#

Solvent-accessible surface area (backbone atoms only — not comparable to full-atom values): 14085 Å² total; per-residue (Å²): 67,86,38,59,92,72,53,34,70,46,56,65,50,27,18,29,45,33,44,34,54,9,68,30,38,40,32,82,41,69,72,60,69,61,24,57,51,26,28,36,39,30,56,21,44,27,48,32,31,52,62,61,64,51,63,62,46,67,35,80,49,47,35,37,36,30,49,23,53,36,54,42,40,59,53,78,38,75,49,38,51,84,40,33,64,58,45,81,43,99,53,31,37,42,18,31,65,34,64,58,57,71,42,72,43,73,60,88,81,30,51,41,83,35,88,49,86,50,88,85,52,55,45,22,32,34,35,28,34,81,53,63,55,69,82,124,83,85,44,61,91,75,52,38,70,47,56,65,49,26,19,30,44,33,44,34,54,11,67,28,38,41,34,82,41,68,72,60,70,60,24,57,50,26,28,38,40,31,56,20,44,26,48,32,32,52,61,61,63,52,63,62,46,65,35,80,50,46,37,37,38,29,50,24,54,37,53,40,40,61,54,80,38,73,47,38,53,83,34,37,63,59,47,81,42,95,57,30,36,41,17,32,62,34,66,57,58,71,42,71,44,71,58,89,83,31,52,40,82,36,88,49,88,51,87,85,53,56,42,24,31,36,36,28,35,78,52,62,57,69,83,122

InterPro domains:
  IPR001611 Leucine-rich repeat [PF00560] (61-81)
  IPR001611 Leucine-rich repeat [PF13855] (11-48)
  IPR032675 Leucine-rich repeat domain superfamily [G3DSA:3.80.10.10] (3-133)

Nearest PDB structures (foldseek):
  4z61-assembly2_B  TM=7.399E-01  e=5.212E-07  Daucus carota
  4z64-assembly2_A  TM=6.851E-01  e=8.369E-07  Arabidopsis thaliana
  8weg-assembly1_A  TM=9.638E-01  e=7.131E-04  Brassica napus
  4mna-assembly1_A  TM=9.740E-01  e=9.036E-04  Arabidopsis thaliana
  8wed-assembly2_D  TM=9.508E-01  e=7.131E-04  Arabidopsis thaliana

Radius of gyration: 18.76 Å; Cα contacts (8 Å, |Δi|>4): 679; chains: 2; bounding box: 34×63×43 Å

Sequence (272 aa):
MPQAQGQNLEFSNLKVFVLANSQIKGSIPKWLSGCKMLQMLDLSWNHLSGGIPPWIGKLNNLYYLDLSNNSFTGRIPQSFTMFLSLQPNNSSLEGTLFAFPFDTVETGTLKRMKYEKLSNLRPSLLLSYKGFILNEMPQAQGQNLEFSNLKVFVLANSQIKGSIPKWLSGCKMLQMLDLSWNHLSGGIPPWIGKLNNLYYLDLSNNSFTGRIPQSFTMFLSLQPNNSSLEGTLFAFPFDTVETGTLKRMKYEKLSNLRPSLLLSYKGFILNE

pLDDT: mean 72.87, std 17.25, range [24.62, 92.94]

Organism: Glycine max (NCBI:txid3847)